Protein AF-A0A6A6FQI9-F1 (afdb_monomer_lite)

pLDDT: mean 74.47, std 18.09, range [32.97, 94.38]

Foldseek 3Di:
DQDAPVVLLVLLQVLQVLLLVQLEDELVSLLVSLVSLLVSLVVLLPRPNSLQPVSNLLSNLSRLLSSLQSLVLLLCQQVVDPDPPPPSVCVVVVPDPDPDDPDDDDDPPPPPPVHRRHHDHDFDDDPNHTDDSVRSSVVSLVSSLVSLVSLLVSLVVVLVSCVPRPPPPCPPPVPSSVSSNVSSVVSNVSSVVSNCSSVVD

Structure (mmCIF, N/CA/C/O backbone):
data_AF-A0A6A6FQI9-F1
#
_entry.id   AF-A0A6A6FQI9-F1
#
loop_
_atom_site.group_PDB
_atom_site.id
_atom_site.type_symbol
_atom_site.label_atom_id
_atom_site.label_alt_id
_atom_site.label_comp_id
_atom_site.label_asym_id
_atom_site.label_entity_id
_atom_site.label_seq_id
_atom_site.pdbx_PDB_ins_code
_atom_site.Cartn_x
_atom_site.Cartn_y
_atom_site.Cartn_z
_atom_site.occupancy
_atom_site.B_iso_or_equiv
_ato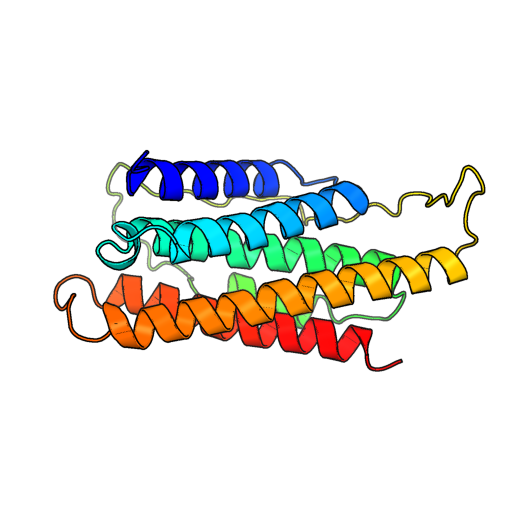m_site.auth_seq_id
_atom_site.auth_comp_id
_atom_site.auth_asym_id
_atom_site.auth_atom_id
_atom_site.pdbx_PDB_model_num
ATOM 1 N N . MET A 1 1 ? -18.257 -20.008 7.961 1.00 38.19 1 MET A N 1
ATOM 2 C CA . MET A 1 1 ? -17.087 -20.176 8.849 1.00 38.19 1 MET A CA 1
ATOM 3 C C . MET A 1 1 ? -16.749 -18.808 9.414 1.00 38.19 1 MET A C 1
ATOM 5 O O . MET A 1 1 ? -16.498 -17.905 8.630 1.00 38.19 1 MET A O 1
ATOM 9 N N . TYR A 1 2 ? -16.870 -18.622 10.729 1.00 40.62 2 TYR A N 1
ATOM 10 C CA . TYR A 1 2 ? -16.623 -17.337 11.389 1.00 40.62 2 TYR A CA 1
ATOM 11 C C . TYR A 1 2 ? -15.198 -17.325 11.942 1.00 40.62 2 TYR A C 1
ATOM 13 O O . TYR A 1 2 ? -14.966 -17.820 13.042 1.00 40.62 2 TYR A O 1
ATOM 21 N N . SER A 1 3 ? -14.259 -16.789 11.168 1.00 43.28 3 SER A N 1
ATOM 22 C CA . SER A 1 3 ? -12.885 -16.553 11.612 1.00 43.28 3 SER A CA 1
ATOM 23 C C . SER A 1 3 ? -12.848 -15.506 12.730 1.00 43.28 3 SER A C 1
ATOM 25 O O . SER A 1 3 ? -13.538 -14.485 12.688 1.00 43.28 3 SER A O 1
ATOM 27 N N . CYS A 1 4 ? -12.095 -15.819 13.783 1.00 52.56 4 CYS A N 1
ATOM 28 C CA . CYS A 1 4 ? -12.003 -15.083 15.047 1.00 52.56 4 CYS A CA 1
ATOM 29 C C . CYS A 1 4 ? -11.121 -13.814 14.903 1.00 52.56 4 CYS A C 1
ATOM 31 O O . CYS A 1 4 ? -10.284 -13.783 14.000 1.00 52.56 4 CYS A O 1
ATOM 33 N N . PRO A 1 5 ? -11.202 -12.797 15.796 1.00 60.50 5 PRO A N 1
ATOM 34 C CA . PRO A 1 5 ? -10.270 -11.659 15.793 1.00 60.50 5 PRO A CA 1
ATOM 35 C C . PRO A 1 5 ? -8.799 -12.095 15.816 1.00 60.50 5 PRO A C 1
ATOM 37 O O . PRO A 1 5 ? -7.969 -11.468 15.167 1.00 60.50 5 PRO A O 1
ATOM 40 N N . PHE A 1 6 ? -8.515 -13.218 16.488 1.00 65.12 6 PHE A N 1
ATOM 41 C CA . PHE A 1 6 ? -7.193 -13.839 16.579 1.00 65.12 6 PHE A CA 1
ATOM 42 C C . PHE A 1 6 ? -6.633 -14.326 15.237 1.00 65.12 6 PHE A C 1
ATOM 44 O O . PHE A 1 6 ? -5.427 -14.290 15.038 1.00 65.12 6 PHE A O 1
ATOM 51 N N . GLU A 1 7 ? -7.477 -14.757 14.296 1.00 79.12 7 GLU A N 1
ATOM 52 C CA . GLU A 1 7 ? -7.000 -15.176 12.970 1.00 79.12 7 GLU A CA 1
ATOM 53 C C . GLU A 1 7 ? -6.627 -13.964 12.116 1.00 79.12 7 GLU A C 1
ATOM 55 O O . GLU A 1 7 ? -5.635 -13.993 11.395 1.00 79.12 7 GLU A O 1
ATOM 60 N N . CYS A 1 8 ? -7.395 -12.875 12.219 1.00 81.19 8 CYS A N 1
ATOM 61 C CA . CYS A 1 8 ? -7.106 -11.652 11.476 1.00 81.19 8 CYS A CA 1
ATOM 62 C C . CYS A 1 8 ? -5.865 -10.931 12.026 1.00 81.19 8 CYS A C 1
ATOM 64 O O . CYS A 1 8 ? -5.088 -10.391 11.242 1.00 81.19 8 CYS A O 1
ATOM 66 N N . SER A 1 9 ? -5.652 -10.932 13.346 1.00 80.50 9 SER A N 1
ATOM 67 C CA . SER A 1 9 ? -4.412 -10.410 13.930 1.00 80.50 9 SER A CA 1
ATOM 68 C C . SER A 1 9 ? -3.220 -11.303 13.586 1.00 80.50 9 SER A C 1
ATOM 70 O O . SER A 1 9 ? -2.230 -10.796 13.077 1.00 80.50 9 SER A O 1
ATOM 72 N N . SER A 1 10 ? -3.347 -12.627 13.730 1.00 84.38 10 SER A N 1
ATOM 73 C CA . SER A 1 10 ? -2.269 -13.576 13.417 1.00 84.38 10 SER A CA 1
ATOM 74 C C . SER A 1 10 ? -1.839 -13.521 11.947 1.00 84.38 10 SER A C 1
ATOM 76 O O . SER A 1 10 ? -0.649 -13.540 11.655 1.00 84.38 10 SER A O 1
ATOM 78 N N . GLN A 1 11 ? -2.778 -13.387 11.004 1.00 86.00 11 GLN A N 1
ATOM 79 C CA . GLN A 1 11 ? -2.436 -13.227 9.585 1.00 86.00 11 GLN A CA 1
ATOM 80 C C . GLN A 1 11 ? -1.702 -11.909 9.299 1.00 86.00 11 GLN A C 1
ATOM 82 O O . GLN A 1 11 ? -0.814 -11.877 8.447 1.00 86.00 11 GLN A O 1
ATOM 87 N N . ALA A 1 12 ? -2.061 -10.828 9.997 1.00 85.12 12 ALA A N 1
ATOM 88 C CA . ALA A 1 12 ? -1.373 -9.546 9.876 1.00 85.12 12 ALA A CA 1
ATOM 89 C C . ALA A 1 12 ? 0.026 -9.586 10.515 1.00 85.12 12 ALA A C 1
ATOM 91 O O . ALA A 1 12 ? 0.969 -9.067 9.927 1.00 85.12 12 ALA A O 1
ATOM 92 N N . GLU A 1 13 ? 0.176 -10.253 11.661 1.00 85.19 13 GLU A N 1
ATOM 93 C CA . GLU A 1 13 ? 1.464 -10.492 12.324 1.00 85.19 13 GLU A CA 1
ATOM 94 C C . GLU A 1 13 ? 2.390 -11.363 11.470 1.00 85.19 13 GLU A C 1
ATOM 96 O O . GLU A 1 13 ? 3.554 -11.019 11.292 1.00 85.19 13 GLU A O 1
ATOM 101 N N . GLN A 1 14 ? 1.871 -12.437 10.868 1.00 88.50 14 GLN A N 1
ATOM 102 C CA . GLN A 1 14 ? 2.644 -13.259 9.935 1.00 88.50 14 GLN A CA 1
ATOM 103 C C . GLN A 1 14 ? 3.100 -12.436 8.729 1.00 88.50 14 GLN A C 1
ATOM 105 O O . GLN A 1 14 ? 4.245 -12.528 8.307 1.00 88.50 14 GLN A O 1
ATOM 110 N N . LEU A 1 15 ? 2.220 -11.601 8.171 1.00 88.31 15 LEU A N 1
ATOM 111 C CA . LEU A 1 15 ? 2.599 -10.732 7.061 1.00 88.31 15 LEU A CA 1
ATOM 112 C C . LEU A 1 15 ? 3.648 -9.687 7.477 1.00 88.31 15 LEU A C 1
ATOM 114 O O . LEU A 1 15 ? 4.511 -9.358 6.671 1.00 88.31 15 LEU A O 1
ATOM 118 N N . LEU A 1 16 ? 3.598 -9.187 8.714 1.00 85.19 16 LEU A N 1
ATOM 119 C CA . LEU A 1 16 ? 4.630 -8.310 9.269 1.00 85.19 16 LEU A CA 1
ATOM 120 C C . LEU A 1 16 ? 5.973 -9.032 9.381 1.00 85.19 16 LEU A C 1
ATOM 122 O O . LEU A 1 16 ? 6.978 -8.469 8.959 1.00 85.19 16 LEU A O 1
ATOM 126 N N . GLN A 1 17 ? 5.987 -10.272 9.874 1.00 85.56 17 GLN A N 1
ATOM 127 C CA . GLN A 1 17 ? 7.198 -11.095 9.901 1.00 85.56 17 GLN A CA 1
ATOM 128 C C . GLN A 1 17 ? 7.755 -11.294 8.496 1.00 85.56 17 GLN A C 1
ATOM 130 O O . GLN A 1 17 ? 8.921 -10.998 8.263 1.00 85.56 17 GLN A O 1
ATOM 135 N N . ASP A 1 18 ? 6.910 -11.676 7.538 1.00 86.94 18 ASP A N 1
ATOM 136 C CA . ASP A 1 18 ? 7.346 -11.875 6.160 1.00 86.94 18 ASP A CA 1
ATOM 137 C C . ASP A 1 18 ? 7.980 -10.589 5.606 1.00 86.94 18 ASP A C 1
ATOM 139 O O . ASP A 1 18 ? 9.075 -10.621 5.059 1.00 86.94 18 ASP A O 1
ATOM 143 N N . VAL A 1 19 ? 7.353 -9.431 5.820 1.00 82.81 19 VAL A N 1
ATOM 144 C CA . VAL A 1 19 ? 7.880 -8.112 5.428 1.00 82.81 19 VAL A CA 1
ATOM 145 C C . VAL A 1 19 ? 9.215 -7.777 6.103 1.00 82.81 19 VAL A C 1
ATOM 147 O O . VAL A 1 19 ? 10.099 -7.193 5.468 1.00 82.81 19 VAL A O 1
ATOM 150 N N . GLN A 1 20 ? 9.373 -8.145 7.374 1.00 79.50 20 GLN A N 1
ATOM 151 C CA . GLN A 1 20 ? 10.582 -7.915 8.169 1.00 79.50 20 GLN A CA 1
ATOM 152 C C . GLN A 1 20 ? 11.735 -8.861 7.800 1.00 79.50 20 GLN A C 1
ATOM 154 O O . GLN A 1 20 ? 12.899 -8.456 7.845 1.00 79.50 20 GLN A O 1
ATOM 159 N N . GLU A 1 21 ? 11.433 -10.079 7.367 1.00 79.38 21 GLU A N 1
ATOM 160 C CA . GLU A 1 21 ? 12.413 -11.056 6.877 1.00 79.38 21 GLU A CA 1
ATOM 161 C C . GLU A 1 21 ? 12.859 -10.760 5.437 1.00 79.38 21 GLU A C 1
ATOM 163 O O . GLU A 1 21 ? 13.952 -11.131 5.020 1.00 79.38 21 GLU A O 1
ATOM 168 N N . HIS A 1 22 ? 12.047 -10.022 4.685 1.00 69.81 22 HIS A N 1
ATOM 169 C CA . HIS A 1 22 ? 12.263 -9.693 3.277 1.00 69.81 22 HIS A CA 1
ATOM 170 C C . HIS A 1 22 ? 13.207 -8.486 3.074 1.00 69.81 22 HIS A C 1
ATOM 172 O O . HIS A 1 22 ? 12.859 -7.520 2.393 1.00 69.81 22 HIS A O 1
ATOM 178 N N . SER A 1 23 ? 14.409 -8.518 3.670 1.00 56.47 23 SER A N 1
ATOM 179 C CA . SER A 1 23 ? 15.419 -7.444 3.554 1.00 56.47 23 SER A CA 1
ATOM 180 C C . SER A 1 23 ? 16.062 -7.322 2.164 1.00 56.47 23 SER A C 1
ATOM 182 O O . SER A 1 23 ? 16.443 -6.218 1.788 1.00 56.47 23 SER A O 1
ATOM 184 N N . ASP A 1 24 ? 16.115 -8.423 1.402 1.00 61.97 24 ASP A N 1
ATOM 185 C CA . ASP A 1 24 ? 16.701 -8.527 0.054 1.00 61.97 24 ASP A CA 1
ATOM 186 C C . ASP A 1 24 ? 15.666 -9.053 -0.954 1.00 61.97 24 ASP A C 1
ATOM 188 O O . ASP A 1 24 ? 15.801 -10.138 -1.522 1.00 61.97 24 ASP A O 1
ATOM 192 N N . SER A 1 25 ? 14.569 -8.318 -1.130 1.00 67.50 25 SER A N 1
ATOM 193 C CA . SER A 1 25 ? 13.467 -8.775 -1.984 1.00 67.50 25 SER A CA 1
ATOM 194 C C . SER A 1 25 ? 13.616 -8.324 -3.426 1.00 67.50 25 SER A C 1
ATOM 196 O O . SER A 1 25 ? 13.956 -7.170 -3.708 1.00 67.50 25 SER A O 1
ATOM 198 N N . ASP A 1 26 ? 13.274 -9.226 -4.341 1.00 82.12 26 ASP A N 1
ATOM 199 C CA . ASP A 1 26 ? 13.038 -8.877 -5.731 1.00 82.12 26 ASP A CA 1
ATOM 200 C C . ASP A 1 26 ? 11.719 -8.092 -5.882 1.00 82.12 26 ASP A C 1
ATOM 202 O O . ASP A 1 26 ? 10.855 -8.040 -4.994 1.00 82.12 26 ASP A O 1
ATOM 206 N N . PHE A 1 27 ? 11.558 -7.435 -7.027 1.00 86.06 27 PHE A N 1
ATOM 207 C CA . PHE A 1 27 ? 10.407 -6.577 -7.285 1.00 86.06 27 PHE A CA 1
ATOM 208 C C . PHE A 1 27 ? 9.074 -7.341 -7.215 1.00 86.06 27 PHE A C 1
ATOM 210 O O . PHE A 1 27 ? 8.062 -6.822 -6.734 1.00 86.06 27 PHE A O 1
ATOM 217 N N . ALA A 1 28 ? 9.072 -8.595 -7.672 1.00 87.31 28 ALA A N 1
ATOM 218 C CA . ALA A 1 28 ? 7.896 -9.455 -7.658 1.00 87.31 28 ALA A CA 1
ATOM 219 C C . ALA A 1 28 ? 7.452 -9.790 -6.225 1.00 87.31 28 ALA A C 1
ATOM 221 O O . ALA A 1 28 ? 6.257 -9.705 -5.919 1.00 87.31 28 ALA A O 1
ATOM 222 N N . GLY A 1 29 ? 8.399 -10.101 -5.338 1.00 88.31 29 GLY A N 1
ATOM 223 C CA . GLY A 1 29 ? 8.166 -10.345 -3.918 1.00 88.31 29 GLY A CA 1
ATOM 224 C C . GLY A 1 29 ? 7.550 -9.134 -3.224 1.00 88.31 29 GLY A C 1
ATOM 225 O O . GLY A 1 29 ? 6.530 -9.267 -2.543 1.00 88.31 29 GLY A O 1
ATOM 226 N N . ILE A 1 30 ? 8.072 -7.931 -3.481 1.00 89.50 30 ILE A N 1
ATOM 227 C CA . ILE A 1 30 ? 7.515 -6.685 -2.925 1.00 89.50 30 ILE A CA 1
ATOM 228 C C . ILE A 1 30 ? 6.065 -6.471 -3.390 1.00 89.50 30 ILE A C 1
ATOM 230 O O . ILE A 1 30 ? 5.176 -6.179 -2.582 1.00 89.50 30 ILE A O 1
ATOM 234 N N . LEU A 1 31 ? 5.779 -6.670 -4.681 1.00 90.75 31 LEU A N 1
ATOM 235 C CA . LEU A 1 31 ? 4.413 -6.550 -5.202 1.00 90.75 31 LEU A CA 1
ATOM 236 C C . LEU A 1 31 ? 3.456 -7.595 -4.619 1.00 90.75 31 LEU A C 1
ATOM 238 O O . LEU A 1 31 ? 2.271 -7.287 -4.421 1.00 90.75 31 LEU A O 1
ATOM 242 N N . LEU A 1 32 ? 3.947 -8.809 -4.354 1.00 91.94 32 LEU A N 1
ATOM 243 C CA . LEU A 1 32 ? 3.187 -9.887 -3.727 1.00 91.94 32 LEU A CA 1
ATOM 244 C C . LEU A 1 32 ? 2.861 -9.561 -2.266 1.00 91.94 32 LEU A C 1
ATOM 246 O O . LEU A 1 32 ? 1.706 -9.703 -1.860 1.00 91.94 32 LEU A O 1
ATOM 250 N N . LEU A 1 33 ? 3.834 -9.074 -1.494 1.00 91.81 33 LEU A N 1
ATOM 251 C CA . LEU A 1 33 ? 3.622 -8.617 -0.118 1.00 91.81 33 LEU A CA 1
ATOM 252 C C . LEU A 1 33 ? 2.594 -7.480 -0.069 1.00 91.81 33 LEU A C 1
ATOM 254 O O . LEU A 1 33 ? 1.640 -7.543 0.710 1.00 91.81 33 LEU A O 1
ATOM 258 N N . GLY A 1 34 ? 2.680 -6.522 -0.996 1.00 92.62 34 GLY A N 1
ATOM 259 C CA . GLY A 1 34 ? 1.660 -5.486 -1.156 1.00 92.62 34 GLY A CA 1
ATOM 260 C C . GLY A 1 34 ? 0.273 -6.049 -1.501 1.00 92.62 34 GLY A C 1
ATOM 261 O O . GLY A 1 34 ? -0.746 -5.539 -1.032 1.00 92.62 34 GLY A O 1
ATOM 262 N N . ALA A 1 35 ? 0.192 -7.115 -2.303 1.00 93.06 35 ALA A N 1
ATOM 263 C CA . ALA A 1 35 ? -1.076 -7.785 -2.603 1.00 93.06 35 ALA A CA 1
ATOM 264 C C . ALA A 1 35 ? -1.687 -8.444 -1.367 1.00 93.06 35 ALA A C 1
ATOM 266 O O . ALA A 1 35 ? -2.894 -8.340 -1.131 1.00 93.06 35 ALA A O 1
ATOM 267 N N . ARG A 1 36 ? -0.844 -9.101 -0.569 1.00 93.88 36 ARG A N 1
ATOM 268 C CA . ARG A 1 36 ? -1.241 -9.730 0.689 1.00 93.88 36 ARG A CA 1
ATOM 269 C C . ARG A 1 36 ? -1.709 -8.691 1.701 1.00 93.88 36 ARG A C 1
ATOM 271 O O . ARG A 1 36 ? -2.723 -8.932 2.345 1.00 93.88 36 ARG A O 1
ATOM 278 N N . PHE A 1 37 ? -1.064 -7.526 1.759 1.00 93.81 37 PHE A N 1
ATOM 279 C CA . PHE A 1 37 ? -1.513 -6.403 2.585 1.00 93.81 37 PHE A CA 1
ATOM 280 C C . PHE A 1 37 ? -2.928 -5.952 2.214 1.00 93.81 37 PHE A C 1
ATOM 282 O O . PHE A 1 37 ? -3.812 -5.918 3.067 1.00 93.81 37 PHE A O 1
ATOM 289 N N . VAL A 1 38 ? -3.180 -5.687 0.926 1.00 93.94 38 VAL A N 1
ATOM 290 C CA . VAL A 1 38 ? -4.516 -5.290 0.442 1.00 93.94 38 VAL A CA 1
ATOM 291 C C . VAL A 1 38 ? -5.566 -6.348 0.796 1.00 93.94 38 VAL A C 1
ATOM 293 O O . VAL A 1 38 ? -6.642 -6.014 1.295 1.00 93.94 38 VAL A O 1
ATOM 296 N N . LYS A 1 39 ? -5.238 -7.632 0.605 1.00 92.75 39 LYS A N 1
ATOM 297 C CA . LYS A 1 39 ? -6.115 -8.746 0.988 1.00 92.75 39 LYS A CA 1
ATOM 298 C C . LYS A 1 39 ? -6.367 -8.786 2.498 1.00 92.75 39 LYS A C 1
ATOM 300 O O . LYS A 1 39 ? -7.487 -9.079 2.906 1.00 92.75 39 LYS A O 1
ATOM 305 N N . GLN A 1 40 ? -5.367 -8.478 3.321 1.00 90.69 40 GLN A N 1
ATOM 306 C CA . GLN A 1 40 ? -5.519 -8.442 4.772 1.00 90.69 40 GLN A CA 1
ATOM 307 C C . GLN A 1 40 ? -6.482 -7.336 5.212 1.00 90.69 40 GLN A C 1
ATOM 309 O O . GLN A 1 40 ? -7.353 -7.580 6.048 1.00 90.69 40 GLN A O 1
ATOM 314 N N . CYS A 1 41 ? -6.407 -6.157 4.589 1.00 90.31 41 CYS A N 1
ATOM 315 C CA . CYS A 1 41 ? -7.385 -5.089 4.802 1.00 90.31 41 CYS A CA 1
ATOM 316 C C . CYS A 1 41 ? -8.810 -5.537 4.426 1.00 90.31 41 CYS A C 1
ATOM 318 O O . CYS A 1 41 ? -9.753 -5.291 5.179 1.00 90.31 41 CYS A O 1
ATOM 320 N N . ASP A 1 42 ? -8.967 -6.250 3.303 1.00 90.06 42 ASP A N 1
ATOM 321 C CA . ASP A 1 42 ? -10.258 -6.807 2.873 1.00 90.06 42 ASP A CA 1
ATOM 322 C C . ASP A 1 42 ? -10.828 -7.828 3.867 1.00 90.06 42 ASP A C 1
ATOM 324 O O . ASP A 1 42 ? -12.032 -7.826 4.142 1.00 90.06 42 ASP A O 1
ATOM 328 N N . VAL A 1 43 ? -9.979 -8.710 4.400 1.00 88.50 43 VAL A N 1
ATOM 329 C CA . VAL A 1 43 ? -10.366 -9.705 5.412 1.00 88.50 43 VAL A CA 1
ATOM 330 C C . VAL A 1 43 ? -10.823 -9.009 6.691 1.00 88.50 43 VAL A C 1
ATOM 332 O O . VAL A 1 43 ? -11.890 -9.334 7.212 1.00 88.50 43 VAL A O 1
ATOM 335 N N . LEU A 1 44 ? -10.066 -8.013 7.154 1.00 85.94 44 LEU A N 1
ATOM 336 C CA . LEU A 1 44 ? -10.382 -7.249 8.359 1.00 85.94 44 LEU A CA 1
ATOM 337 C C . LEU A 1 44 ? -11.714 -6.516 8.246 1.00 85.94 44 LEU A C 1
ATOM 339 O O . LEU A 1 44 ? -12.553 -6.643 9.135 1.00 85.94 44 LEU A O 1
ATOM 343 N N . LYS A 1 45 ? -11.947 -5.830 7.124 1.00 84.50 45 LYS A N 1
ATOM 344 C CA . LYS A 1 45 ? -13.210 -5.132 6.853 1.00 84.50 45 LYS A CA 1
ATOM 345 C C . LYS A 1 45 ? -14.412 -6.080 6.815 1.00 84.50 45 LYS A C 1
ATOM 347 O O . LYS A 1 45 ? -15.493 -5.726 7.272 1.00 84.50 45 LYS A O 1
ATOM 352 N N . LYS A 1 46 ? -14.252 -7.280 6.250 1.00 85.06 46 LYS A N 1
ATOM 353 C CA . LYS A 1 46 ? -15.336 -8.277 6.153 1.00 85.06 46 LYS A CA 1
ATOM 354 C C . LYS A 1 46 ? -15.548 -9.057 7.452 1.00 85.06 46 LYS A C 1
ATOM 356 O O . LYS A 1 46 ? -16.550 -9.761 7.589 1.00 85.06 46 LYS A O 1
ATOM 361 N N . CYS A 1 47 ? -14.623 -8.958 8.403 1.00 83.56 47 CYS A N 1
ATOM 362 C CA . CYS A 1 47 ? -14.728 -9.634 9.681 1.00 83.56 47 CYS A CA 1
ATOM 363 C C . CYS A 1 47 ? -15.610 -8.825 10.641 1.00 83.56 47 CYS A C 1
ATOM 365 O O . CYS A 1 47 ? -15.148 -7.905 11.314 1.00 83.56 47 CYS A O 1
ATOM 367 N N . GLY A 1 48 ? -16.874 -9.234 10.786 1.00 75.44 48 GLY A N 1
ATOM 368 C CA . GLY A 1 48 ? -17.821 -8.591 11.711 1.00 75.44 48 GLY A CA 1
ATOM 369 C C . GLY A 1 48 ? -17.402 -8.622 13.191 1.00 75.44 48 GLY A C 1
ATOM 370 O O . GLY A 1 48 ? -17.991 -7.921 14.009 1.00 75.44 48 GLY A O 1
ATOM 371 N N . ARG A 1 49 ? -16.380 -9.416 13.554 1.00 78.19 49 ARG A N 1
ATOM 372 C CA . ARG A 1 49 ? -15.758 -9.378 14.887 1.00 78.19 49 ARG A CA 1
ATOM 373 C C . ARG A 1 49 ? -14.623 -8.359 14.982 1.00 78.19 49 ARG A C 1
ATOM 375 O O . ARG A 1 49 ? -14.477 -7.754 16.035 1.00 78.19 49 ARG A O 1
ATOM 382 N N . CYS A 1 50 ? -13.850 -8.147 13.915 1.00 78.06 50 CYS A N 1
ATOM 383 C CA . CYS A 1 50 ? -12.830 -7.096 13.882 1.00 78.06 50 CYS A CA 1
ATOM 384 C C . CYS A 1 50 ? -13.471 -5.713 13.893 1.00 78.06 50 CYS A C 1
ATOM 386 O O . CYS A 1 50 ? -12.968 -4.837 14.575 1.00 78.06 50 CYS A O 1
ATOM 388 N N . GLU A 1 51 ? -14.644 -5.538 13.282 1.00 73.38 51 GLU A N 1
ATOM 389 C CA . GLU A 1 51 ? -15.437 -4.308 13.432 1.00 73.38 51 GLU A CA 1
ATOM 390 C C . GLU A 1 51 ? -15.777 -3.991 14.904 1.00 73.38 51 GLU A C 1
ATOM 392 O O . GLU A 1 51 ? -15.948 -2.837 15.295 1.00 73.38 51 GLU A O 1
ATOM 397 N N . GLN A 1 52 ? -15.832 -5.019 15.751 1.00 73.44 52 GLN A N 1
ATOM 398 C CA . GLN A 1 52 ? -16.104 -4.897 17.178 1.00 73.44 52 GLN A CA 1
ATOM 399 C C . GLN A 1 52 ? -14.840 -4.948 18.039 1.00 73.44 52 GLN A C 1
ATOM 401 O O . GLN A 1 52 ? -14.966 -4.805 19.246 1.00 73.44 52 GLN A O 1
ATOM 406 N N . ALA A 1 53 ? -13.648 -5.173 17.480 1.00 75.12 53 ALA A N 1
ATOM 407 C CA . ALA A 1 53 ? -12.445 -5.419 18.268 1.00 75.12 53 ALA A CA 1
ATOM 408 C C . ALA A 1 53 ? -11.175 -4.935 17.526 1.00 75.12 53 ALA A C 1
ATOM 410 O O . ALA A 1 53 ? -10.892 -5.403 16.420 1.00 75.12 53 ALA A O 1
ATOM 411 N N . PRO A 1 54 ? -10.376 -4.019 18.110 1.00 74.69 54 PRO A N 1
ATOM 412 C CA . PRO A 1 54 ? -9.351 -3.280 17.369 1.00 74.69 54 PRO A CA 1
ATOM 413 C C . PRO A 1 54 ? -8.052 -4.060 17.110 1.00 74.69 54 PRO A C 1
ATOM 415 O O . PRO A 1 54 ? -7.150 -3.519 16.479 1.00 74.69 54 PRO A O 1
ATOM 418 N N . GLN A 1 55 ? -7.917 -5.314 17.562 1.00 78.00 55 GLN A N 1
ATOM 419 C CA . GLN A 1 55 ? -6.648 -6.063 17.490 1.00 78.00 55 GLN A CA 1
ATOM 420 C C . GLN A 1 55 ? -6.130 -6.194 16.056 1.00 78.00 55 GLN A C 1
ATOM 422 O O . GLN A 1 55 ? -4.941 -6.038 15.800 1.00 78.00 55 GLN A O 1
ATOM 427 N N . GLY A 1 56 ? -7.034 -6.422 15.105 1.00 77.50 56 GLY A N 1
ATOM 428 C CA . GLY A 1 56 ? -6.673 -6.488 13.694 1.00 77.50 56 GLY A CA 1
ATOM 429 C C . GLY A 1 56 ? -6.174 -5.153 13.127 1.00 77.50 56 GLY A C 1
ATOM 430 O O . GLY A 1 56 ? -5.276 -5.135 12.290 1.00 77.50 56 GLY A O 1
ATOM 431 N N . LEU A 1 57 ? -6.712 -4.032 13.617 1.00 78.62 57 LEU A N 1
ATOM 432 C CA . LEU A 1 57 ? -6.264 -2.692 13.238 1.00 78.62 57 LEU A CA 1
ATOM 433 C C . LEU A 1 57 ? -4.893 -2.367 13.838 1.00 78.62 57 LEU A C 1
ATOM 435 O O . LEU A 1 57 ? -4.053 -1.781 13.166 1.00 78.62 57 LEU A O 1
ATOM 439 N N . ILE A 1 58 ? -4.661 -2.779 15.085 1.00 81.06 58 ILE A N 1
ATOM 440 C CA . ILE A 1 58 ? -3.376 -2.609 15.769 1.00 81.06 58 ILE A CA 1
ATOM 441 C C . ILE A 1 58 ? -2.274 -3.371 15.022 1.00 81.06 58 ILE A C 1
ATOM 443 O O . ILE A 1 58 ? -1.203 -2.824 14.781 1.00 81.06 58 ILE A O 1
ATOM 447 N N . ALA A 1 59 ? -2.548 -4.599 14.575 1.00 81.00 59 ALA A N 1
ATOM 448 C CA . ALA A 1 59 ? -1.597 -5.350 13.759 1.00 81.00 59 ALA A CA 1
ATOM 449 C C . ALA A 1 59 ? -1.329 -4.665 12.401 1.00 81.00 59 ALA A C 1
ATOM 451 O O . ALA A 1 59 ? -0.183 -4.579 11.964 1.00 81.00 59 ALA A O 1
ATOM 452 N N . LEU A 1 60 ? -2.362 -4.103 11.756 1.00 83.19 60 LEU A N 1
ATOM 453 C CA . LEU A 1 60 ? -2.184 -3.302 10.538 1.00 83.19 60 LEU A CA 1
ATOM 454 C C . LEU A 1 60 ? -1.363 -2.031 10.766 1.00 83.19 60 LEU A C 1
ATOM 456 O O . LEU A 1 60 ? -0.582 -1.663 9.893 1.00 83.19 60 LEU A O 1
ATOM 460 N N . HIS A 1 61 ? -1.537 -1.364 11.908 1.00 83.38 61 HIS A N 1
ATOM 461 C CA . HIS A 1 61 ? -0.777 -0.171 12.273 1.00 83.38 61 HIS A CA 1
ATOM 462 C C . HIS A 1 61 ? 0.732 -0.450 12.286 1.00 83.38 61 HIS A C 1
ATOM 464 O O . HIS A 1 61 ? 1.498 0.369 11.787 1.00 83.38 61 HIS A O 1
ATOM 470 N N . LEU A 1 62 ? 1.149 -1.616 12.784 1.00 81.62 62 LEU A N 1
ATOM 471 C CA . LEU A 1 62 ? 2.556 -2.029 12.781 1.00 81.62 62 LEU A CA 1
ATOM 472 C C . LEU A 1 62 ? 3.051 -2.426 11.382 1.00 81.62 62 LEU A C 1
ATOM 474 O O . LEU A 1 62 ? 4.202 -2.184 11.034 1.00 81.62 62 LEU A O 1
ATOM 478 N N . LEU A 1 63 ? 2.177 -3.014 10.565 1.00 86.69 63 LEU A N 1
ATOM 479 C CA . LEU A 1 63 ? 2.507 -3.506 9.227 1.00 86.69 63 LEU A CA 1
ATOM 480 C C . LEU A 1 63 ? 2.600 -2.406 8.161 1.00 86.69 63 LEU A C 1
ATOM 482 O O . LEU A 1 63 ? 3.432 -2.481 7.256 1.00 86.69 63 LEU A O 1
ATOM 486 N N . LEU A 1 64 ? 1.729 -1.402 8.229 1.00 88.44 64 LEU A N 1
ATOM 487 C CA . LEU A 1 64 ? 1.598 -0.374 7.198 1.00 88.44 64 LEU A CA 1
ATOM 488 C C . LEU A 1 64 ? 2.899 0.420 6.945 1.00 88.44 64 LEU A C 1
ATOM 490 O O . LEU A 1 64 ? 3.254 0.579 5.774 1.00 88.44 64 LEU A O 1
ATOM 494 N N . PRO A 1 65 ? 3.635 0.894 7.970 1.00 84.62 65 PRO A N 1
ATOM 495 C CA . PRO A 1 65 ? 4.895 1.607 7.769 1.00 84.62 65 PRO A CA 1
ATOM 496 C C . PRO A 1 65 ? 5.938 0.769 7.021 1.00 84.62 65 PRO A C 1
ATOM 498 O O . PRO A 1 65 ? 6.531 1.251 6.057 1.00 84.62 65 PRO A O 1
ATOM 501 N N . GLU A 1 66 ? 6.104 -0.496 7.411 1.00 84.94 66 GLU A N 1
ATOM 502 C CA . GLU A 1 66 ? 7.063 -1.415 6.791 1.00 84.94 66 GLU A CA 1
ATOM 503 C C . GLU A 1 66 ? 6.677 -1.750 5.340 1.00 84.94 66 GLU A C 1
ATOM 505 O O . GLU A 1 66 ? 7.525 -1.783 4.447 1.00 84.94 66 GLU A O 1
ATOM 510 N N . MET A 1 67 ? 5.378 -1.931 5.072 1.00 89.38 67 MET A N 1
ATOM 511 C CA . MET A 1 67 ? 4.867 -2.167 3.719 1.00 89.38 67 MET A CA 1
ATOM 512 C C . MET A 1 67 ? 5.128 -0.979 2.787 1.00 89.38 67 MET A C 1
ATOM 514 O O . MET A 1 67 ? 5.522 -1.155 1.633 1.00 89.38 67 MET A O 1
ATOM 518 N N . LEU A 1 68 ? 4.904 0.243 3.278 1.00 87.94 68 LEU A N 1
ATOM 519 C CA . LEU A 1 68 ? 5.158 1.457 2.506 1.00 87.94 68 LEU A CA 1
ATOM 520 C C . LEU A 1 68 ? 6.654 1.675 2.271 1.00 87.94 68 LEU A C 1
ATOM 522 O O . LEU A 1 68 ? 7.020 2.100 1.178 1.00 87.94 68 LEU A O 1
ATOM 526 N N . ALA A 1 69 ? 7.505 1.334 3.242 1.00 84.31 69 ALA A N 1
ATOM 527 C CA . ALA A 1 69 ? 8.954 1.378 3.077 1.00 84.31 69 ALA A CA 1
ATOM 528 C C . ALA A 1 69 ? 9.428 0.416 1.971 1.00 84.31 69 ALA A C 1
ATOM 530 O O . ALA A 1 69 ? 10.166 0.831 1.080 1.00 84.31 69 ALA A O 1
ATOM 531 N N . LEU A 1 70 ? 8.934 -0.830 1.941 1.00 86.56 70 LEU A N 1
ATOM 532 C CA . LEU A 1 70 ? 9.239 -1.777 0.854 1.00 86.56 70 LEU A CA 1
ATOM 533 C C . LEU A 1 70 ? 8.824 -1.242 -0.524 1.00 86.56 70 LEU A C 1
ATOM 535 O O . LEU A 1 70 ? 9.585 -1.319 -1.489 1.00 86.56 70 LEU A O 1
ATOM 539 N N . LEU A 1 71 ? 7.612 -0.692 -0.632 1.00 88.81 71 LEU A N 1
ATOM 540 C CA . LEU A 1 71 ? 7.108 -0.153 -1.899 1.00 88.81 71 LEU A CA 1
ATOM 541 C C . LEU A 1 71 ? 7.870 1.092 -2.347 1.00 88.81 71 LEU A C 1
ATOM 543 O O . LEU A 1 71 ? 8.054 1.287 -3.547 1.00 88.81 71 LEU A O 1
ATOM 547 N N . GLN A 1 72 ? 8.325 1.917 -1.408 1.00 86.69 72 GLN A N 1
ATOM 548 C CA . GLN A 1 72 ? 9.189 3.050 -1.703 1.00 86.69 72 GLN A CA 1
ATOM 549 C C . GLN A 1 72 ? 10.531 2.591 -2.276 1.00 86.69 72 GLN A C 1
ATOM 551 O O . GLN A 1 72 ? 10.964 3.142 -3.286 1.00 86.69 72 GLN A O 1
ATOM 556 N N . GLU A 1 73 ? 11.169 1.582 -1.684 1.00 84.62 73 GLU A N 1
ATOM 557 C CA . GLU A 1 73 ? 12.427 1.034 -2.207 1.00 84.62 73 GLU A CA 1
ATOM 558 C C . GLU A 1 73 ? 12.239 0.454 -3.615 1.00 84.62 73 GLU A C 1
ATOM 560 O O . GLU A 1 73 ? 13.074 0.662 -4.495 1.00 84.62 73 GLU A O 1
ATOM 565 N N . ALA A 1 74 ? 11.096 -0.183 -3.883 1.00 87.31 74 ALA A N 1
ATOM 566 C CA . ALA A 1 74 ? 10.744 -0.613 -5.234 1.00 87.31 74 ALA A CA 1
ATOM 567 C C . ALA A 1 74 ? 10.518 0.564 -6.201 1.00 87.31 74 ALA A C 1
ATOM 569 O O . ALA A 1 74 ? 10.923 0.482 -7.362 1.00 87.31 74 ALA A O 1
ATOM 570 N N . CYS A 1 75 ? 9.916 1.670 -5.747 1.00 86.19 75 CYS A N 1
ATOM 571 C CA . CYS A 1 75 ? 9.831 2.894 -6.549 1.00 86.19 75 CYS A CA 1
ATOM 572 C C . CYS A 1 75 ? 11.236 3.402 -6.884 1.00 86.19 75 CYS A C 1
ATOM 574 O O . CYS A 1 75 ? 11.552 3.560 -8.058 1.00 86.19 75 CYS A O 1
ATOM 576 N N . TYR A 1 76 ? 12.103 3.561 -5.880 1.00 82.75 76 TYR A N 1
ATOM 577 C CA . TYR A 1 76 ? 13.474 4.038 -6.063 1.00 82.75 76 TYR A CA 1
ATOM 578 C C . TYR A 1 76 ? 14.263 3.177 -7.047 1.00 82.75 76 TYR A C 1
ATOM 580 O O . TYR A 1 76 ? 14.839 3.699 -8.007 1.00 82.75 76 TYR A O 1
ATOM 588 N N . ALA A 1 77 ? 14.212 1.855 -6.865 1.00 82.31 77 ALA A N 1
ATOM 589 C CA . ALA A 1 77 ? 14.877 0.923 -7.753 1.00 82.31 77 ALA A CA 1
ATOM 590 C C . ALA A 1 77 ? 14.442 1.144 -9.206 1.00 82.31 77 ALA A C 1
ATOM 592 O O . ALA A 1 77 ? 15.296 1.161 -10.080 1.00 82.31 77 ALA A O 1
ATOM 593 N N . TYR A 1 78 ? 13.165 1.393 -9.500 1.00 78.44 78 TYR A N 1
ATOM 594 C CA . TYR A 1 78 ? 12.659 1.420 -10.878 1.00 78.44 78 TYR A CA 1
ATOM 595 C C . TYR A 1 78 ? 12.352 2.805 -11.461 1.00 78.44 78 TYR A C 1
ATOM 597 O O . TYR A 1 78 ? 11.970 2.875 -12.627 1.00 78.44 78 TYR A O 1
ATOM 605 N N . THR A 1 79 ? 12.553 3.908 -10.730 1.00 72.69 79 THR A N 1
ATOM 606 C CA . THR A 1 79 ? 12.272 5.260 -11.257 1.00 72.69 79 THR A CA 1
ATOM 607 C C . THR A 1 79 ? 13.477 6.181 -11.437 1.00 72.69 79 THR A C 1
ATOM 609 O O . THR A 1 79 ? 13.285 7.288 -11.925 1.00 72.69 79 THR A O 1
ATOM 612 N N . SER A 1 80 ? 14.709 5.737 -11.150 1.00 56.53 80 SER A N 1
ATOM 613 C CA . SER A 1 80 ? 15.983 6.399 -11.536 1.00 56.53 80 SER A CA 1
ATOM 614 C C . SER A 1 80 ? 16.152 7.891 -11.173 1.00 56.53 80 SER A C 1
ATOM 616 O O . SER A 1 80 ? 17.114 8.505 -11.624 1.00 56.53 80 SER A O 1
ATOM 618 N N . GLN A 1 81 ? 15.273 8.492 -10.372 1.00 52.25 81 GLN A N 1
ATOM 619 C CA . GLN A 1 81 ? 15.371 9.894 -9.958 1.00 52.25 81 GLN A CA 1
ATOM 620 C C . GLN A 1 81 ? 15.879 9.991 -8.523 1.00 52.25 81 GLN A C 1
ATOM 622 O O . GLN A 1 81 ? 15.567 9.124 -7.706 1.00 52.25 81 GLN A O 1
ATOM 627 N N . ASP A 1 82 ? 16.634 11.058 -8.244 1.00 48.47 82 ASP A N 1
ATOM 628 C CA . ASP A 1 82 ? 17.088 11.514 -6.926 1.00 48.47 82 ASP A CA 1
ATOM 629 C C . ASP A 1 82 ? 15.897 11.730 -5.976 1.00 48.47 82 ASP A C 1
ATOM 631 O O . ASP A 1 82 ? 15.507 12.851 -5.649 1.00 48.47 82 ASP A O 1
ATOM 635 N N . LEU A 1 83 ? 15.269 10.639 -5.541 1.00 52.69 83 LEU A N 1
ATOM 636 C CA . LEU A 1 83 ? 14.325 10.642 -4.443 1.00 52.69 83 LEU A CA 1
ATOM 637 C C . LEU A 1 83 ? 15.116 11.048 -3.200 1.00 52.69 83 LEU A C 1
ATOM 639 O O . LEU A 1 83 ? 16.077 10.359 -2.840 1.00 52.69 83 LEU A O 1
ATOM 643 N N . PRO A 1 84 ? 14.735 12.126 -2.497 1.00 50.94 84 PRO A N 1
ATOM 644 C CA . PRO A 1 84 ? 15.340 12.422 -1.217 1.00 50.94 84 PRO A CA 1
ATOM 645 C C . PRO A 1 84 ? 14.991 11.276 -0.260 1.00 50.94 84 PRO A C 1
ATOM 647 O O . PRO A 1 84 ? 13.899 11.246 0.309 1.00 50.94 84 PRO A O 1
ATOM 650 N N . HIS A 1 85 ? 15.934 10.348 -0.041 1.00 47.88 85 HIS A N 1
ATOM 651 C CA . HIS A 1 85 ? 15.863 9.296 0.990 1.00 47.88 85 HIS A CA 1
ATOM 652 C C . HIS A 1 85 ? 15.424 9.862 2.357 1.00 47.88 85 HIS A C 1
ATOM 654 O O . HIS A 1 85 ? 14.866 9.153 3.193 1.00 47.88 85 HIS A O 1
ATOM 660 N N . GLN A 1 86 ? 15.673 11.156 2.577 1.00 43.97 86 GLN A N 1
ATOM 661 C CA . GLN A 1 86 ? 15.422 11.865 3.821 1.00 43.97 86 GLN A CA 1
ATOM 662 C C . GLN A 1 86 ? 13.948 12.162 4.109 1.00 43.97 86 GLN A C 1
ATOM 664 O O . GLN A 1 86 ? 13.609 12.247 5.285 1.00 43.97 86 GLN A O 1
ATOM 669 N N . LEU A 1 87 ? 13.064 12.294 3.110 1.00 45.53 87 LEU A N 1
ATOM 670 C CA . LEU A 1 87 ? 11.678 12.721 3.370 1.00 45.53 87 LEU A CA 1
ATOM 671 C C . LEU A 1 87 ? 10.838 11.639 4.055 1.00 45.53 87 LEU A C 1
ATOM 673 O O . LEU A 1 87 ? 9.983 11.961 4.866 1.00 45.53 87 LEU A O 1
ATOM 677 N N . ILE A 1 88 ? 11.085 10.359 3.772 1.00 44.84 88 ILE A N 1
ATOM 678 C CA . ILE A 1 88 ? 10.218 9.289 4.286 1.00 44.84 88 ILE A CA 1
ATOM 679 C C . ILE A 1 88 ? 10.822 8.615 5.523 1.00 44.84 88 ILE A C 1
ATOM 681 O O . ILE A 1 88 ? 10.078 8.284 6.443 1.00 44.84 88 ILE A O 1
ATOM 685 N N . ARG A 1 89 ? 12.157 8.509 5.619 1.00 43.50 89 ARG A N 1
ATOM 686 C CA . ARG A 1 89 ? 12.831 7.945 6.803 1.00 43.50 89 ARG A CA 1
ATOM 687 C C . ARG A 1 89 ? 12.637 8.822 8.045 1.00 43.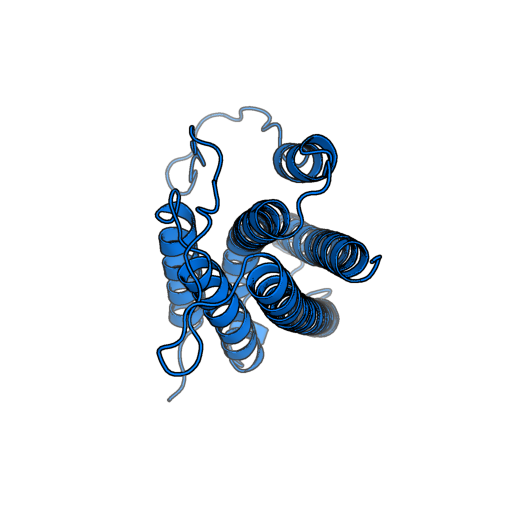50 89 ARG A C 1
ATOM 689 O O . ARG A 1 89 ? 12.284 8.313 9.098 1.00 43.50 89 ARG A O 1
ATOM 696 N N . SER A 1 90 ? 12.701 10.147 7.893 1.00 42.88 90 SER A N 1
ATOM 697 C CA . SER A 1 90 ? 12.381 11.091 8.978 1.00 42.88 90 SER A CA 1
ATOM 698 C C . SER A 1 90 ? 10.910 11.031 9.427 1.00 42.88 90 SER A C 1
ATOM 700 O O . SER A 1 90 ? 10.622 11.268 10.595 1.00 42.88 90 SER A O 1
ATOM 702 N N . HIS A 1 91 ? 9.987 10.624 8.548 1.00 40.84 91 HIS A N 1
ATOM 703 C CA . HIS A 1 91 ? 8.581 10.352 8.880 1.00 40.84 91 HIS A CA 1
ATOM 704 C C . HIS A 1 91 ? 8.306 8.913 9.360 1.00 40.84 91 HIS A C 1
ATOM 706 O O . HIS A 1 91 ? 7.157 8.587 9.663 1.00 40.84 91 HIS A O 1
ATOM 712 N N . LEU A 1 92 ? 9.303 8.026 9.367 1.00 41.44 92 LEU A N 1
ATOM 713 C CA . LEU A 1 92 ? 9.226 6.680 9.952 1.00 41.44 92 LEU A CA 1
ATOM 714 C C . LEU A 1 92 ? 9.919 6.645 11.324 1.00 41.44 92 LEU A C 1
ATOM 716 O O . LEU A 1 92 ? 9.394 6.030 12.244 1.00 41.44 92 LEU A O 1
ATOM 720 N N . ASP A 1 93 ? 11.015 7.391 11.484 1.00 44.84 93 ASP A N 1
ATOM 721 C CA . ASP A 1 93 ? 11.742 7.558 12.751 1.00 44.84 93 ASP A CA 1
ATOM 722 C C . ASP A 1 93 ? 11.136 8.659 13.653 1.00 44.84 93 ASP A C 1
ATOM 724 O O . ASP A 1 93 ? 11.427 8.741 14.846 1.00 44.84 93 ASP A O 1
ATOM 728 N N . GLY A 1 94 ? 10.290 9.530 13.091 1.00 39.00 94 GLY A N 1
ATOM 729 C CA . GLY A 1 94 ? 9.803 10.751 13.740 1.00 39.00 94 GLY A CA 1
ATOM 730 C C . GLY A 1 94 ? 8.643 10.599 14.729 1.00 39.00 94 GLY A C 1
ATOM 731 O O . GLY A 1 94 ? 8.229 11.612 15.289 1.00 39.00 94 GLY A O 1
ATOM 732 N N . GLU A 1 95 ? 8.104 9.397 14.965 1.00 42.75 95 GLU A N 1
ATOM 733 C CA . GLU A 1 95 ? 6.920 9.231 15.830 1.00 42.75 95 GLU A CA 1
ATOM 734 C C . GLU A 1 95 ? 7.092 8.396 17.104 1.00 42.75 95 GLU A C 1
ATOM 736 O O . GLU A 1 95 ? 6.098 8.228 17.800 1.00 42.75 95 GLU A O 1
ATOM 741 N N . GLU A 1 96 ? 8.302 7.984 17.509 1.00 39.47 96 GLU A N 1
ATOM 742 C CA . GLU A 1 96 ? 8.529 7.582 18.912 1.00 39.47 96 GLU A CA 1
ATOM 743 C C . GLU A 1 96 ? 10.020 7.510 19.296 1.00 39.47 96 GLU A C 1
ATOM 745 O O . GLU A 1 96 ? 10.643 6.454 19.354 1.00 39.47 96 GLU A O 1
ATOM 750 N N . SER A 1 97 ? 10.601 8.654 19.670 1.00 32.97 97 SER A N 1
ATOM 751 C CA . SER A 1 97 ? 11.648 8.624 20.696 1.00 32.97 97 SER A CA 1
ATOM 752 C C . SER A 1 97 ? 10.968 8.228 22.009 1.00 32.97 97 SER A C 1
ATOM 754 O O . SER A 1 97 ? 10.330 9.062 22.650 1.00 32.97 97 SER A O 1
ATOM 756 N N . MET A 1 98 ? 11.035 6.946 22.374 1.00 42.00 98 MET A N 1
ATOM 757 C CA . MET A 1 98 ? 10.567 6.453 23.672 1.00 42.00 98 MET A CA 1
ATOM 758 C C . MET A 1 98 ? 11.170 7.295 24.813 1.00 42.00 98 MET A C 1
ATOM 760 O O . MET A 1 98 ? 12.398 7.343 24.936 1.00 42.00 98 MET A O 1
ATOM 764 N N . PRO A 1 99 ? 10.378 7.883 25.728 1.00 34.84 99 PRO A N 1
ATOM 765 C CA . PRO A 1 99 ? 10.861 8.067 27.085 1.00 34.84 99 PRO A CA 1
ATOM 766 C C . PRO A 1 99 ? 11.017 6.669 27.694 1.00 34.84 99 PRO A C 1
ATOM 768 O O . PRO A 1 99 ? 10.036 5.946 27.861 1.00 34.84 99 PRO A O 1
ATOM 771 N N . GLN A 1 100 ? 12.260 6.274 27.979 1.00 35.59 100 GLN A N 1
ATOM 772 C CA . GLN A 1 100 ? 12.599 5.032 28.676 1.00 35.59 100 GLN A CA 1
ATOM 773 C C . GLN A 1 100 ? 11.894 4.987 30.042 1.00 35.59 100 GLN A C 1
ATOM 775 O O . GLN A 1 100 ? 12.380 5.528 31.035 1.00 35.59 100 GLN A O 1
ATOM 780 N N . GLY A 1 101 ? 10.716 4.368 30.085 1.00 34.66 101 GLY A N 1
ATOM 781 C CA . GLY A 1 101 ? 10.078 3.916 31.316 1.00 34.66 101 GLY A CA 1
ATOM 782 C C . GLY A 1 101 ? 10.687 2.583 31.767 1.00 34.66 101 GLY A C 1
ATOM 783 O O . GLY A 1 101 ? 11.233 1.851 30.942 1.00 34.66 101 GLY A O 1
ATOM 784 N N . PRO A 1 102 ? 10.630 2.249 33.067 1.00 36.91 102 PRO A N 1
ATOM 785 C CA . PRO A 1 102 ? 11.222 1.018 33.576 1.00 36.91 102 PRO A CA 1
ATOM 786 C C . PRO A 1 102 ? 10.533 -0.221 32.970 1.00 36.91 102 PRO A C 1
ATOM 788 O O . PRO A 1 102 ? 9.320 -0.195 32.734 1.00 36.91 102 PRO A O 1
ATOM 791 N N . PRO A 1 103 ? 11.288 -1.309 32.740 1.00 40.94 103 PRO A N 1
ATOM 792 C CA . PRO A 1 103 ? 10.889 -2.395 31.853 1.00 40.94 103 PRO A CA 1
ATOM 793 C C . PRO A 1 103 ? 9.691 -3.162 32.422 1.00 40.94 103 PRO A C 1
ATOM 795 O O . PRO A 1 103 ? 9.709 -3.615 33.570 1.00 40.94 103 PRO A O 1
ATOM 798 N N . ARG A 1 104 ? 8.649 -3.342 31.603 1.00 37.53 104 ARG A N 1
ATOM 799 C CA . ARG A 1 104 ? 7.569 -4.309 31.848 1.00 37.53 104 ARG A CA 1
ATOM 800 C C . ARG A 1 104 ? 7.738 -5.496 30.895 1.00 37.53 104 ARG A C 1
ATOM 802 O O . ARG A 1 104 ? 8.041 -5.286 29.726 1.00 37.53 104 ARG A O 1
ATOM 809 N N . PRO A 1 105 ? 7.518 -6.741 31.346 1.00 42.47 105 PRO A N 1
ATOM 810 C CA . PRO A 1 105 ? 7.723 -7.905 30.498 1.00 42.47 105 PRO A CA 1
ATOM 811 C C . PRO A 1 105 ? 6.540 -8.082 29.531 1.00 42.47 105 PRO A C 1
ATOM 813 O O . PRO A 1 105 ? 5.394 -8.156 29.974 1.00 42.47 105 PRO A O 1
ATOM 816 N N . GLY A 1 106 ? 6.815 -8.210 28.227 1.00 37.19 106 GLY A N 1
ATOM 817 C CA . GLY A 1 106 ? 5.980 -9.048 27.353 1.00 37.19 106 GLY A CA 1
ATOM 818 C C . GLY A 1 106 ? 5.444 -8.496 26.028 1.00 37.19 106 GLY A C 1
ATOM 819 O O . GLY A 1 106 ? 4.680 -9.222 25.402 1.00 37.19 106 GLY A O 1
ATOM 820 N N . TRP A 1 107 ? 5.789 -7.290 25.563 1.00 36.91 107 TRP A N 1
ATOM 821 C CA . TRP A 1 107 ? 5.346 -6.833 24.224 1.00 36.91 107 TRP A CA 1
ATOM 822 C C . TRP A 1 107 ? 6.278 -5.833 23.521 1.00 36.91 107 TRP A C 1
ATOM 824 O O . TRP A 1 107 ? 5.911 -5.262 22.498 1.00 36.91 107 TRP A O 1
ATOM 834 N N . GLU A 1 108 ? 7.498 -5.630 24.019 1.00 34.38 108 GLU A N 1
ATOM 835 C CA . GLU A 1 108 ? 8.477 -4.771 23.349 1.00 34.38 108 GLU A CA 1
ATOM 836 C C . GLU A 1 108 ? 9.101 -5.514 22.163 1.00 34.38 108 GLU A C 1
ATOM 838 O O . GLU A 1 108 ? 10.166 -6.123 22.262 1.00 34.38 108 GLU A O 1
ATOM 843 N N . THR A 1 109 ? 8.424 -5.464 21.018 1.00 39.28 109 THR A N 1
ATOM 844 C CA . THR A 1 109 ? 9.027 -5.772 19.722 1.00 39.28 109 THR A CA 1
ATOM 845 C C . THR A 1 109 ? 10.013 -4.649 19.413 1.00 39.28 109 THR A C 1
ATOM 847 O O . THR A 1 109 ? 9.676 -3.631 18.810 1.00 39.28 109 THR A O 1
ATOM 850 N N . THR A 1 110 ? 11.242 -4.797 19.898 1.00 38.47 110 THR A N 1
ATOM 851 C CA . THR A 1 110 ? 12.373 -3.957 19.510 1.00 38.47 110 THR A CA 1
ATOM 852 C C . THR A 1 110 ? 12.594 -4.163 18.013 1.00 38.47 110 THR A C 1
ATOM 854 O O . THR A 1 110 ? 13.157 -5.171 17.589 1.00 38.47 110 THR A O 1
ATOM 857 N N . SER A 1 111 ? 12.116 -3.226 17.189 1.00 41.50 111 SER A N 1
ATOM 858 C CA . SER A 1 111 ? 12.474 -3.161 15.772 1.00 41.50 111 SER A CA 1
ATOM 859 C C . SER A 1 111 ? 13.940 -2.733 15.668 1.00 41.50 111 SER A C 1
ATOM 861 O O . SER A 1 111 ? 14.274 -1.562 15.517 1.00 41.50 111 SER A O 1
ATOM 863 N N . HIS A 1 112 ? 14.846 -3.696 15.824 1.00 40.97 112 HIS A N 1
ATOM 864 C CA . HIS A 1 112 ? 16.261 -3.548 15.505 1.00 40.97 112 HIS A CA 1
ATOM 865 C C . HIS A 1 112 ? 16.508 -4.038 14.074 1.00 40.97 112 HIS A C 1
ATOM 867 O O . HIS A 1 112 ? 17.231 -5.007 13.849 1.00 40.97 112 HIS A O 1
ATOM 873 N N . ARG A 1 113 ? 15.922 -3.368 13.075 1.00 43.50 113 ARG A N 1
ATOM 874 C CA . ARG A 1 113 ? 16.333 -3.570 11.679 1.00 43.50 113 ARG A CA 1
ATOM 875 C C . ARG A 1 113 ? 17.595 -2.737 11.429 1.00 43.50 113 ARG A C 1
ATOM 877 O O . ARG A 1 113 ? 17.530 -1.543 11.161 1.00 43.50 113 ARG A O 1
ATOM 884 N N . GLN A 1 114 ? 18.762 -3.361 11.600 1.00 42.50 114 GLN A N 1
ATOM 885 C CA . GLN A 1 114 ? 20.075 -2.711 11.439 1.00 42.50 114 GLN A CA 1
ATOM 886 C C . GLN A 1 114 ? 20.467 -2.463 9.970 1.00 42.50 114 GLN A C 1
ATOM 888 O O . GLN A 1 114 ? 21.415 -1.722 9.714 1.00 42.50 114 GLN A O 1
ATOM 893 N N . SER A 1 115 ? 19.723 -3.018 9.009 1.00 46.09 115 SER A N 1
ATOM 894 C CA . SER A 1 115 ? 20.031 -2.928 7.579 1.00 46.09 115 SER A CA 1
ATOM 895 C C . SER A 1 115 ? 18.905 -2.206 6.831 1.00 46.09 115 SER A C 1
ATOM 897 O O . SER A 1 115 ? 17.737 -2.541 7.047 1.00 46.09 115 SER A O 1
ATOM 899 N N . PRO A 1 116 ? 19.211 -1.211 5.973 1.00 58.91 116 PRO A N 1
ATOM 900 C CA . PRO A 1 116 ? 18.199 -0.582 5.134 1.00 58.91 116 PRO A CA 1
ATOM 901 C C . PRO A 1 116 ? 17.604 -1.628 4.188 1.00 58.91 116 PRO A C 1
ATOM 903 O O . PRO A 1 116 ? 18.338 -2.417 3.598 1.00 58.91 116 PRO A O 1
ATOM 906 N N . ILE A 1 117 ? 16.279 -1.627 4.059 1.00 63.94 117 ILE A N 1
ATOM 907 C CA . ILE A 1 117 ? 15.572 -2.397 3.033 1.00 63.94 117 ILE A CA 1
ATOM 908 C C . ILE A 1 117 ? 16.126 -1.964 1.672 1.00 63.94 117 ILE A C 1
ATOM 910 O O . ILE A 1 117 ? 16.230 -0.764 1.427 1.00 63.94 117 ILE A O 1
ATOM 914 N N . GLN A 1 118 ? 16.480 -2.911 0.804 1.00 68.12 118 GLN A N 1
ATOM 915 C CA . GLN A 1 118 ? 16.884 -2.611 -0.569 1.00 68.12 118 GLN A CA 1
ATOM 916 C C . GLN A 1 118 ? 16.090 -3.475 -1.546 1.00 68.12 118 GLN A C 1
ATOM 918 O O . GLN A 1 118 ? 16.019 -4.695 -1.413 1.00 68.12 118 GLN A O 1
ATOM 923 N N . CYS A 1 119 ? 15.488 -2.836 -2.550 1.00 74.94 119 CYS A N 1
ATOM 924 C CA . CYS A 1 119 ? 14.872 -3.553 -3.661 1.00 74.94 119 CYS A CA 1
ATOM 925 C C . CYS A 1 119 ? 15.945 -3.886 -4.701 1.00 74.94 119 CYS A C 1
ATOM 927 O O . CYS A 1 119 ? 16.519 -2.987 -5.323 1.00 74.94 119 CYS A O 1
ATOM 929 N N . GLN A 1 120 ? 16.173 -5.175 -4.952 1.00 75.12 120 GLN A N 1
ATOM 930 C CA . GLN A 1 120 ? 17.069 -5.597 -6.025 1.00 75.12 120 GLN A CA 1
ATOM 931 C C . GLN A 1 120 ? 16.347 -5.493 -7.373 1.00 75.12 120 GLN A C 1
ATOM 933 O O . GLN A 1 120 ? 15.279 -6.085 -7.574 1.00 75.12 120 GLN A O 1
ATOM 938 N N . ARG A 1 121 ? 16.930 -4.745 -8.323 1.00 74.38 121 ARG A N 1
ATOM 939 C CA . ARG A 1 121 ? 16.447 -4.740 -9.710 1.00 74.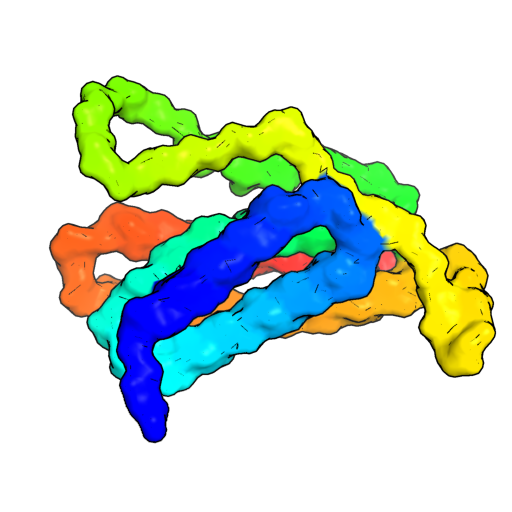38 121 ARG A CA 1
ATOM 940 C C . ARG A 1 121 ? 16.547 -6.156 -10.270 1.00 74.38 121 ARG A C 1
ATOM 942 O O . ARG A 1 121 ? 17.633 -6.698 -10.439 1.00 74.38 121 ARG A O 1
ATOM 949 N N . SER A 1 122 ? 15.394 -6.728 -10.562 1.00 71.19 122 SER A N 1
ATOM 950 C CA . SER A 1 122 ? 15.210 -8.046 -11.156 1.00 71.19 122 SER A CA 1
ATOM 951 C C . SER A 1 122 ? 14.879 -7.893 -12.641 1.00 71.19 122 SER A C 1
ATOM 953 O O . SER A 1 122 ? 14.130 -6.985 -13.023 1.00 71.19 122 SER A O 1
ATOM 955 N N . THR A 1 123 ? 15.430 -8.780 -13.473 1.00 75.88 123 THR A N 1
ATOM 956 C CA . THR A 1 123 ? 15.116 -8.857 -14.904 1.00 75.88 123 THR A CA 1
ATOM 957 C C . THR A 1 123 ? 13.644 -9.216 -15.077 1.00 75.88 123 THR A C 1
ATOM 959 O O . THR A 1 123 ? 13.166 -10.191 -14.494 1.00 75.88 123 THR A O 1
ATOM 962 N N . MET A 1 124 ? 12.908 -8.436 -15.869 1.00 81.56 124 MET A N 1
ATOM 963 C CA . MET A 1 124 ? 11.504 -8.720 -16.160 1.00 81.56 124 MET A CA 1
ATOM 964 C C . MET A 1 124 ? 11.385 -9.392 -17.520 1.00 81.56 124 MET A C 1
ATOM 966 O O . MET A 1 124 ? 12.049 -8.998 -18.476 1.00 81.56 124 MET A O 1
ATOM 970 N N . SER A 1 125 ? 10.507 -10.387 -17.621 1.00 81.62 125 SER A N 1
ATOM 971 C CA . SER A 1 125 ? 10.173 -11.012 -18.897 1.00 81.62 125 SER A CA 1
ATOM 972 C C . SER A 1 125 ? 8.667 -11.031 -19.118 1.00 81.62 125 SER A C 1
ATOM 974 O O . SER A 1 125 ? 7.875 -11.191 -18.187 1.00 81.62 125 SER A O 1
ATOM 976 N N . TRP A 1 126 ? 8.267 -10.868 -20.376 1.00 77.06 126 TRP A N 1
ATOM 977 C CA . TRP A 1 126 ? 6.889 -11.009 -20.820 1.00 77.06 126 TRP A CA 1
ATOM 978 C C . TRP A 1 126 ? 6.816 -12.107 -21.875 1.00 77.06 126 TRP A C 1
ATOM 980 O O . TRP A 1 126 ? 7.464 -12.026 -22.916 1.00 77.06 126 TRP A O 1
ATOM 990 N N . SER A 1 127 ? 6.027 -13.153 -21.610 1.00 81.25 127 SER A N 1
ATOM 991 C CA . SER A 1 127 ? 5.876 -14.307 -22.517 1.00 81.25 127 SER A CA 1
ATOM 992 C C . SER A 1 127 ? 7.213 -14.944 -22.942 1.00 81.25 127 SER A C 1
ATOM 994 O O . SER A 1 127 ? 7.367 -15.383 -24.077 1.00 81.25 127 SER A O 1
ATOM 996 N N . GLY A 1 128 ? 8.196 -14.967 -22.035 1.00 81.44 128 GLY A N 1
ATOM 997 C CA . GLY A 1 128 ? 9.530 -15.523 -22.287 1.00 81.44 128 GLY A CA 1
ATOM 998 C C . GLY A 1 128 ? 10.503 -14.592 -23.018 1.00 81.44 128 GLY A C 1
ATOM 999 O O . GLY A 1 128 ? 11.627 -15.001 -23.280 1.00 81.44 128 GLY A O 1
ATOM 1000 N N . THR A 1 129 ? 10.107 -13.354 -23.331 1.00 83.12 129 THR A N 1
ATOM 1001 C CA . THR A 1 129 ? 11.010 -12.322 -23.868 1.00 83.12 129 THR A CA 1
ATOM 1002 C C . THR A 1 129 ? 11.437 -11.384 -22.747 1.00 83.12 129 THR A C 1
ATOM 1004 O O . THR A 1 129 ? 10.579 -10.841 -22.050 1.00 83.12 129 THR A O 1
ATOM 1007 N N . GLU A 1 130 ? 12.743 -11.207 -22.552 1.00 88.44 130 GLU A N 1
ATOM 1008 C CA . GLU A 1 130 ? 13.277 -10.219 -21.610 1.00 88.44 130 GLU A CA 1
ATOM 1009 C C . GLU A 1 130 ? 12.930 -8.805 -22.078 1.00 88.44 130 GLU A C 1
ATOM 1011 O O . GLU A 1 130 ? 13.039 -8.475 -23.260 1.00 88.44 130 GLU A O 1
ATOM 1016 N N . LEU A 1 131 ? 12.464 -7.985 -21.144 1.00 86.31 131 LEU A N 1
ATOM 1017 C CA . LEU A 1 131 ? 12.151 -6.590 -21.396 1.00 86.31 131 LEU A CA 1
ATOM 1018 C C . LEU A 1 131 ? 13.435 -5.761 -21.318 1.00 86.31 131 LEU A C 1
ATOM 1020 O O . LEU A 1 131 ? 14.268 -5.982 -20.439 1.00 86.31 131 LEU A O 1
ATOM 1024 N N . ASP A 1 132 ? 13.571 -4.775 -22.202 1.00 87.62 132 ASP A N 1
ATOM 1025 C CA . ASP A 1 132 ? 14.604 -3.752 -22.049 1.00 87.62 132 ASP A CA 1
ATOM 1026 C C . ASP A 1 132 ? 14.355 -2.881 -20.797 1.00 87.62 132 ASP A C 1
ATOM 1028 O O . ASP A 1 132 ? 13.305 -2.959 -20.149 1.00 87.62 132 ASP A O 1
ATOM 1032 N N . ASP A 1 133 ? 15.344 -2.067 -20.416 1.00 84.94 133 ASP A N 1
ATOM 1033 C CA . ASP A 1 133 ? 15.301 -1.267 -19.182 1.00 84.94 133 ASP A CA 1
ATOM 1034 C C . ASP A 1 133 ? 14.136 -0.259 -19.176 1.00 84.94 133 ASP A C 1
ATOM 1036 O O . ASP A 1 133 ? 13.514 -0.045 -18.135 1.00 84.94 133 ASP A O 1
ATOM 1040 N N . ASP A 1 134 ? 13.769 0.316 -20.323 1.00 86.06 134 ASP A N 1
ATOM 1041 C CA . ASP A 1 134 ? 12.676 1.290 -20.400 1.00 86.06 134 ASP A CA 1
ATOM 1042 C C . ASP A 1 134 ? 11.305 0.611 -20.306 1.00 86.06 134 ASP A C 1
ATOM 1044 O O . ASP A 1 134 ? 10.431 1.069 -19.558 1.00 86.06 134 ASP A O 1
ATOM 1048 N N . ALA A 1 135 ? 11.130 -0.535 -20.963 1.00 86.00 135 ALA A N 1
ATOM 1049 C CA . ALA A 1 135 ? 9.955 -1.382 -20.804 1.00 86.00 135 ALA A CA 1
ATOM 1050 C C . ALA A 1 135 ? 9.818 -1.899 -19.359 1.00 86.00 135 ALA A C 1
ATOM 1052 O O . ALA A 1 135 ? 8.712 -1.883 -18.808 1.00 86.00 135 ALA A O 1
ATOM 1053 N N . CYS A 1 136 ? 10.928 -2.277 -18.709 1.00 85.50 136 CYS A N 1
ATOM 1054 C CA . CYS A 1 136 ? 10.955 -2.640 -17.289 1.00 85.50 136 CYS A CA 1
ATOM 1055 C C . CYS A 1 136 ? 10.478 -1.485 -16.400 1.00 85.50 136 CYS A C 1
ATOM 1057 O O . CYS A 1 136 ? 9.621 -1.696 -15.541 1.00 85.50 136 CYS A O 1
ATOM 1059 N N . LYS A 1 137 ? 10.977 -0.258 -16.610 1.00 86.44 137 LYS A N 1
ATOM 1060 C CA . LYS A 1 137 ? 10.553 0.928 -15.839 1.00 86.44 137 LYS A CA 1
ATOM 1061 C C . LYS A 1 137 ? 9.065 1.220 -16.011 1.00 86.44 137 LYS A C 1
ATOM 1063 O O . LYS A 1 137 ? 8.376 1.466 -15.021 1.00 86.44 137 LYS A O 1
ATOM 1068 N N . ILE A 1 138 ? 8.551 1.178 -17.243 1.00 87.88 138 ILE A N 1
ATOM 1069 C CA . ILE A 1 138 ? 7.130 1.431 -17.533 1.00 87.88 138 ILE A CA 1
ATOM 1070 C C . ILE A 1 138 ? 6.246 0.385 -16.847 1.00 87.88 138 ILE A C 1
ATOM 1072 O O . ILE A 1 138 ? 5.249 0.734 -16.200 1.00 87.88 138 ILE A O 1
ATOM 1076 N N . LEU A 1 139 ? 6.618 -0.893 -16.955 1.00 88.56 139 LEU A N 1
ATOM 1077 C CA . LEU A 1 139 ? 5.889 -1.983 -16.317 1.00 88.56 139 LEU A CA 1
ATOM 1078 C C . LEU A 1 139 ? 5.934 -1.854 -14.790 1.00 88.56 139 LEU A C 1
ATOM 1080 O O . LEU A 1 139 ? 4.885 -1.891 -14.143 1.00 88.56 139 LEU A O 1
ATOM 1084 N N . ALA A 1 140 ? 7.118 -1.627 -14.220 1.00 89.06 140 ALA A N 1
ATOM 1085 C CA . ALA A 1 140 ? 7.305 -1.448 -12.787 1.00 89.06 140 ALA A CA 1
ATOM 1086 C C . ALA A 1 140 ? 6.478 -0.274 -12.248 1.00 89.06 140 ALA A C 1
ATOM 1088 O O . ALA A 1 140 ? 5.707 -0.448 -11.303 1.00 89.06 140 ALA A O 1
ATOM 1089 N N . LYS A 1 141 ? 6.551 0.895 -12.899 1.00 89.50 141 LYS A N 1
ATOM 1090 C CA . LYS A 1 141 ? 5.743 2.082 -12.572 1.00 89.50 141 LYS A CA 1
ATOM 1091 C C . LYS A 1 141 ? 4.250 1.762 -12.592 1.00 89.50 141 LYS A C 1
ATOM 1093 O O . LYS A 1 141 ? 3.541 2.116 -11.654 1.00 89.50 141 LYS A O 1
ATOM 1098 N N . THR A 1 142 ? 3.770 1.062 -13.618 1.00 91.12 142 THR A N 1
ATOM 1099 C CA . THR A 1 142 ? 2.351 0.684 -13.741 1.00 91.12 142 THR A CA 1
ATOM 1100 C C . THR A 1 142 ? 1.911 -0.241 -12.605 1.00 91.12 142 THR A C 1
ATOM 1102 O O . THR A 1 142 ? 0.865 -0.024 -11.988 1.00 91.12 142 THR A O 1
ATOM 1105 N N . LEU A 1 143 ? 2.714 -1.258 -12.287 1.00 92.56 143 LEU A N 1
ATOM 1106 C CA . LEU A 1 143 ? 2.406 -2.213 -11.224 1.00 92.56 143 LEU A CA 1
ATOM 1107 C C . LEU A 1 143 ? 2.453 -1.563 -9.834 1.00 92.56 143 LEU A C 1
ATOM 1109 O O . LEU A 1 143 ? 1.554 -1.799 -9.024 1.00 92.56 143 LEU A O 1
ATOM 1113 N N . LEU A 1 144 ? 3.442 -0.703 -9.580 1.00 91.88 144 LEU A N 1
ATOM 1114 C CA . LEU A 1 144 ? 3.552 0.073 -8.344 1.00 91.88 144 LEU A CA 1
ATOM 1115 C C . LEU A 1 144 ? 2.390 1.054 -8.185 1.00 91.88 144 LEU A C 1
ATOM 1117 O O . LEU A 1 144 ? 1.785 1.098 -7.117 1.00 91.88 144 LEU A O 1
ATOM 1121 N N . LEU A 1 145 ? 2.019 1.782 -9.244 1.00 92.12 145 LEU A N 1
ATOM 1122 C CA . LEU A 1 145 ? 0.858 2.677 -9.238 1.00 92.12 145 LEU A CA 1
ATOM 1123 C C . LEU A 1 145 ? -0.418 1.923 -8.872 1.00 92.12 145 LEU A C 1
ATOM 1125 O O . LEU A 1 145 ? -1.137 2.331 -7.962 1.00 92.12 145 LEU A O 1
ATOM 1129 N N . ASN A 1 146 ? -0.679 0.799 -9.541 1.00 93.81 146 ASN A N 1
ATOM 1130 C CA . ASN A 1 146 ? -1.843 -0.034 -9.250 1.00 93.81 146 ASN A CA 1
ATOM 1131 C C . ASN A 1 146 ? -1.831 -0.528 -7.800 1.00 93.81 146 ASN A C 1
ATOM 1133 O O . ASN A 1 146 ? -2.867 -0.522 -7.130 1.00 93.81 146 ASN A O 1
ATOM 1137 N N . ARG A 1 147 ? -0.657 -0.919 -7.291 1.00 94.25 147 ARG A N 1
ATOM 1138 C CA . ARG A 1 147 ? -0.510 -1.392 -5.917 1.00 94.25 147 ARG A CA 1
ATOM 1139 C C . ARG A 1 147 ? -0.762 -0.286 -4.895 1.00 94.25 147 ARG A C 1
ATOM 1141 O O . ARG A 1 147 ? -1.535 -0.500 -3.964 1.00 94.25 147 ARG A O 1
ATOM 1148 N N . LEU A 1 148 ? -0.155 0.883 -5.074 1.00 93.00 148 LEU A N 1
ATOM 1149 C CA . LEU A 1 148 ? -0.292 2.021 -4.166 1.00 93.00 148 LEU A CA 1
ATOM 1150 C C . LEU A 1 148 ? -1.713 2.588 -4.168 1.00 93.00 148 LEU A C 1
ATOM 1152 O O . LEU A 1 148 ? -2.238 2.899 -3.103 1.00 93.00 148 LEU A O 1
ATOM 1156 N N . MET A 1 149 ? -2.374 2.656 -5.330 1.00 93.88 149 MET A N 1
ATOM 1157 C CA . MET A 1 149 ? -3.783 3.058 -5.407 1.00 93.88 149 MET A CA 1
ATOM 1158 C C . MET A 1 149 ? -4.696 2.074 -4.666 1.00 93.88 149 MET A C 1
ATOM 1160 O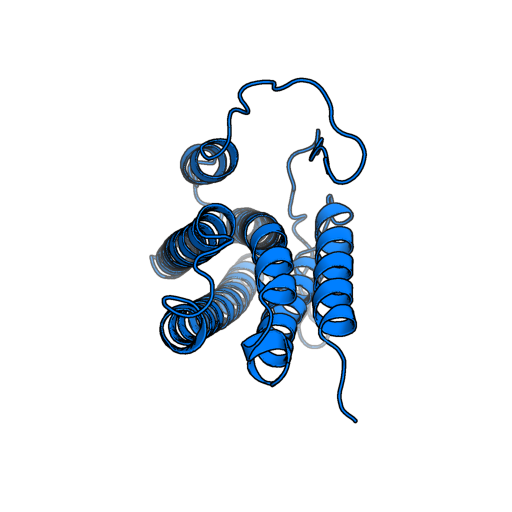 O . MET A 1 149 ? -5.587 2.501 -3.933 1.00 93.88 149 MET A O 1
ATOM 1164 N N . ALA A 1 150 ? -4.458 0.764 -4.803 1.00 94.38 150 ALA A N 1
ATOM 1165 C CA . ALA A 1 150 ? -5.213 -0.246 -4.064 1.00 94.38 150 ALA A CA 1
ATOM 1166 C C . ALA A 1 150 ? -5.003 -0.124 -2.545 1.00 94.38 150 ALA A C 1
ATOM 1168 O O . ALA A 1 150 ? -5.964 -0.217 -1.785 1.00 94.38 150 ALA A O 1
ATOM 1169 N N . ILE A 1 151 ? -3.767 0.129 -2.100 1.00 93.25 151 ILE A N 1
ATOM 1170 C CA . ILE A 1 151 ? -3.459 0.384 -0.686 1.00 93.25 151 ILE A CA 1
ATOM 1171 C C . ILE A 1 151 ? -4.178 1.642 -0.199 1.00 93.25 151 ILE A C 1
ATOM 1173 O O . ILE A 1 151 ? -4.889 1.570 0.799 1.00 93.25 151 ILE A O 1
ATOM 1177 N N . GLY A 1 152 ? -4.065 2.761 -0.920 1.00 92.69 152 GLY A N 1
ATOM 1178 C CA . GLY A 1 152 ? -4.726 4.019 -0.566 1.00 92.69 152 GLY A CA 1
ATOM 1179 C C . GLY A 1 152 ? -6.243 3.870 -0.429 1.00 92.69 152 GLY A C 1
ATOM 1180 O O . GLY A 1 152 ? -6.806 4.291 0.577 1.00 92.69 152 GLY A O 1
ATOM 1181 N N . SER A 1 153 ? -6.888 3.177 -1.375 1.00 93.62 153 SER A N 1
ATOM 1182 C CA . SER A 1 153 ? -8.323 2.864 -1.304 1.00 93.62 153 SER A CA 1
ATOM 1183 C C . SER A 1 153 ? -8.681 2.061 -0.052 1.00 93.62 153 SER A C 1
ATOM 1185 O O . SER A 1 153 ? -9.710 2.317 0.564 1.00 93.62 153 SER A O 1
ATOM 1187 N N . ARG A 1 154 ? -7.851 1.090 0.352 1.00 93.75 154 ARG A N 1
ATOM 1188 C CA . ARG A 1 154 ? -8.113 0.305 1.566 1.00 93.75 154 ARG A CA 1
ATOM 1189 C C . ARG A 1 154 ? -7.871 1.081 2.845 1.00 93.75 154 ARG A C 1
ATOM 1191 O O . ARG A 1 154 ? -8.608 0.874 3.800 1.00 93.75 154 ARG A O 1
ATOM 1198 N N . LEU A 1 155 ? -6.884 1.968 2.874 1.00 91.56 155 LEU A N 1
ATOM 1199 C CA . LEU A 1 155 ? -6.665 2.845 4.021 1.00 91.56 155 LEU A CA 1
ATOM 1200 C C . LEU A 1 155 ? -7.842 3.800 4.231 1.00 91.56 155 LEU A C 1
ATOM 1202 O O . LEU A 1 155 ? -8.266 3.982 5.370 1.00 91.56 155 LEU A O 1
ATOM 1206 N N . ASP A 1 156 ? -8.414 4.329 3.149 1.00 91.38 156 ASP A N 1
ATOM 1207 C CA . ASP A 1 156 ? -9.617 5.162 3.208 1.00 91.38 156 ASP A CA 1
ATOM 1208 C C . ASP A 1 156 ? -10.813 4.384 3.790 1.00 91.38 156 ASP A C 1
ATOM 1210 O O . ASP A 1 156 ? -11.440 4.807 4.760 1.00 91.38 156 ASP A O 1
ATOM 1214 N N . GLU A 1 157 ? -11.048 3.159 3.310 1.00 89.88 157 GLU A N 1
ATOM 1215 C CA . GLU A 1 157 ? -12.096 2.282 3.850 1.00 89.88 157 GLU A CA 1
ATOM 1216 C C . GLU A 1 157 ? -11.878 1.915 5.334 1.00 89.88 157 GLU A C 1
ATOM 1218 O O . GLU A 1 157 ? -12.839 1.827 6.107 1.00 89.88 157 GLU A O 1
ATOM 1223 N N . LEU A 1 158 ? -10.627 1.682 5.749 1.00 86.81 158 LEU A N 1
ATOM 1224 C CA . LEU A 1 158 ? -10.278 1.412 7.148 1.00 86.81 158 LEU A CA 1
ATOM 1225 C C . LEU A 1 158 ? -10.503 2.647 8.030 1.00 86.81 158 LEU A C 1
ATOM 1227 O O . LEU A 1 158 ? -10.980 2.506 9.158 1.00 86.81 158 LEU A O 1
ATOM 1231 N N . ARG A 1 159 ? -10.209 3.847 7.519 1.00 87.62 159 ARG A N 1
ATOM 1232 C CA . ARG A 1 159 ? -10.493 5.117 8.197 1.00 87.62 159 ARG A CA 1
ATOM 1233 C C . ARG A 1 159 ? -11.995 5.310 8.404 1.00 87.62 159 ARG A C 1
ATOM 1235 O O . ARG A 1 159 ? -12.418 5.611 9.517 1.00 87.62 159 ARG A O 1
ATOM 1242 N N . GLU A 1 160 ? -12.817 5.052 7.388 1.00 87.19 160 GLU A N 1
ATOM 1243 C CA . GLU A 1 160 ? -14.277 5.113 7.543 1.00 87.19 160 GLU A CA 1
ATOM 1244 C C . GLU A 1 160 ? -14.803 4.119 8.587 1.00 87.19 160 GLU A C 1
ATOM 1246 O O . GLU A 1 160 ? -15.762 4.396 9.310 1.00 87.19 160 GLU A O 1
ATOM 1251 N N . MET A 1 161 ? -14.228 2.914 8.639 1.00 83.25 161 MET A N 1
ATOM 1252 C CA . MET A 1 161 ? -14.569 1.928 9.665 1.00 83.25 161 MET A CA 1
ATOM 1253 C C . MET A 1 161 ? -14.174 2.433 11.058 1.00 83.25 161 MET A C 1
ATOM 1255 O O . MET A 1 161 ? -14.954 2.283 11.999 1.00 83.25 161 MET A O 1
ATOM 1259 N N . PHE A 1 162 ? -13.018 3.087 11.180 1.00 81.19 162 PHE A N 1
ATOM 1260 C CA . PHE A 1 162 ? -12.576 3.707 12.425 1.00 81.19 162 PHE A CA 1
ATOM 1261 C C . PHE A 1 162 ? -13.542 4.785 12.918 1.00 81.19 162 PHE A C 1
ATOM 1263 O O . PHE A 1 162 ? -13.976 4.751 14.077 1.00 81.19 162 PHE A O 1
ATOM 1270 N N . ASP A 1 163 ? -13.956 5.677 12.021 1.00 83.00 163 ASP A N 1
ATOM 1271 C CA . ASP A 1 163 ? -14.882 6.760 12.341 1.00 83.00 163 ASP A CA 1
ATOM 1272 C C . ASP A 1 163 ? -16.279 6.249 12.723 1.00 83.00 163 ASP A C 1
ATOM 1274 O O . ASP A 1 163 ? -16.872 6.746 13.682 1.00 83.00 163 ASP A O 1
ATOM 1278 N N . ARG A 1 164 ? -16.792 5.222 12.029 1.00 82.75 164 ARG A N 1
ATOM 1279 C CA . ARG A 1 164 ? -18.122 4.645 12.298 1.00 82.75 164 ARG A CA 1
ATOM 1280 C C . ARG A 1 164 ? -18.172 3.792 13.561 1.00 82.75 164 ARG A C 1
ATOM 1282 O O . ARG A 1 164 ? -19.128 3.888 14.333 1.00 82.75 164 ARG A O 1
ATOM 1289 N N . SER A 1 165 ? -17.184 2.922 13.749 1.00 77.06 165 SER A N 1
ATOM 1290 C CA . SER A 1 165 ? -17.291 1.814 14.702 1.00 77.06 165 SER A CA 1
ATOM 1291 C C . SER A 1 165 ? -16.516 2.048 15.994 1.00 77.06 165 SER A C 1
ATOM 1293 O O . SER A 1 165 ? -16.891 1.469 17.019 1.00 77.06 165 SER A O 1
ATOM 1295 N N . TRP A 1 166 ? -15.495 2.916 15.999 1.00 73.12 166 TRP A N 1
ATOM 1296 C CA . TRP A 1 166 ? -14.560 3.007 17.130 1.00 73.12 166 TRP A CA 1
ATOM 1297 C C . TRP A 1 166 ? -14.459 4.377 17.799 1.00 73.12 166 TRP A C 1
ATOM 1299 O O . TRP A 1 166 ? -14.310 4.397 19.023 1.00 73.12 166 TRP A O 1
ATOM 1309 N N . ARG A 1 167 ? -14.654 5.491 17.074 1.00 70.81 167 ARG A N 1
ATOM 1310 C CA . ARG A 1 167 ? -14.506 6.874 17.592 1.00 70.81 167 ARG A CA 1
ATOM 1311 C C . ARG A 1 167 ? -15.343 7.194 18.853 1.00 70.81 167 ARG A C 1
ATOM 1313 O O . ARG A 1 167 ? -15.011 8.130 19.570 1.00 70.81 167 ARG A O 1
ATOM 1320 N N . GLY A 1 168 ? -16.382 6.408 19.172 1.00 65.88 168 GLY A N 1
ATOM 1321 C CA . GLY A 1 168 ? -17.208 6.581 20.383 1.00 65.88 168 GLY A CA 1
ATOM 1322 C C . GLY A 1 168 ? -17.339 5.375 21.328 1.00 65.88 168 GLY A C 1
ATOM 1323 O O . GLY A 1 168 ? -17.823 5.543 22.444 1.00 65.88 168 GLY A O 1
ATOM 1324 N N . LYS A 1 169 ? -16.938 4.158 20.926 1.00 66.50 169 LYS A N 1
ATOM 1325 C CA . LYS A 1 169 ? -17.207 2.926 21.707 1.00 66.50 169 LYS A CA 1
ATOM 1326 C C . LYS A 1 169 ? -16.102 2.547 22.700 1.00 66.50 169 LYS A C 1
ATOM 1328 O O . LYS A 1 169 ? -16.351 1.761 23.606 1.00 66.50 169 LYS A O 1
ATOM 1333 N N . TRP A 1 170 ? -14.900 3.100 22.553 1.00 65.50 170 TRP A N 1
ATOM 1334 C CA . TRP A 1 170 ? -13.694 2.601 23.227 1.00 65.50 170 TRP A CA 1
ATOM 1335 C C . TRP A 1 170 ? -13.002 3.665 24.084 1.00 65.50 170 TRP A C 1
ATOM 1337 O O . TRP A 1 170 ? -11.804 3.905 23.962 1.00 65.50 170 TRP A O 1
ATOM 1347 N N . ALA A 1 171 ? -13.753 4.270 25.011 1.00 57.84 171 ALA A N 1
ATOM 1348 C CA . ALA A 1 171 ? -13.256 5.295 25.940 1.00 57.84 171 ALA A CA 1
ATOM 1349 C C . ALA A 1 171 ? -12.083 4.836 26.841 1.00 57.84 171 ALA A C 1
ATOM 1351 O O . ALA A 1 171 ? -11.435 5.667 27.467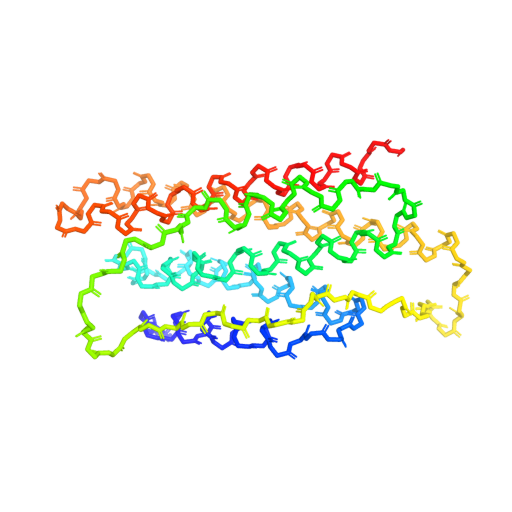 1.00 57.84 171 ALA A O 1
ATOM 1352 N N . GLN A 1 172 ? -11.797 3.529 26.910 1.00 61.59 172 GLN A N 1
ATOM 1353 C CA . GLN A 1 172 ? -10.756 2.953 27.769 1.00 61.59 172 GLN A CA 1
ATOM 1354 C C . GLN A 1 172 ? -9.393 2.734 27.080 1.00 61.59 172 GLN A C 1
ATOM 1356 O O . GLN A 1 172 ? -8.428 2.433 27.774 1.00 61.59 172 GLN A O 1
ATOM 1361 N N . GLN A 1 173 ? -9.277 2.891 25.752 1.00 67.12 173 GLN A N 1
ATOM 1362 C CA . GLN A 1 173 ? -7.988 2.801 25.033 1.00 67.12 173 GLN A CA 1
ATOM 1363 C C . GLN A 1 173 ? -7.800 3.926 23.990 1.00 67.12 173 GLN A C 1
ATOM 1365 O O . GLN A 1 173 ? -7.554 3.645 22.814 1.00 67.12 173 GLN A O 1
ATOM 1370 N N . PRO A 1 174 ? -7.917 5.210 24.384 1.00 70.06 174 PRO A N 1
ATOM 1371 C CA . PRO A 1 174 ? -7.864 6.324 23.438 1.00 70.06 174 PRO A CA 1
ATOM 1372 C C . PRO A 1 174 ? -6.500 6.453 22.743 1.00 70.06 174 PRO A C 1
ATOM 1374 O O . PRO A 1 174 ? -6.457 6.714 21.546 1.00 70.06 174 PRO A O 1
ATOM 1377 N N . GLU A 1 175 ? -5.390 6.221 23.448 1.00 78.69 175 GLU A N 1
ATOM 1378 C CA . GLU A 1 175 ? -4.045 6.460 22.901 1.00 78.69 175 GLU A CA 1
ATOM 1379 C C . GLU A 1 175 ? -3.673 5.499 21.765 1.00 78.69 175 GLU A C 1
ATOM 1381 O O . GLU A 1 175 ? -3.186 5.931 20.721 1.00 78.69 175 GLU A O 1
ATOM 1386 N N . LEU A 1 176 ? -3.928 4.197 21.931 1.00 76.81 176 LEU A N 1
ATOM 1387 C CA . LEU A 1 176 ? -3.594 3.189 20.921 1.00 76.81 176 LEU A CA 1
ATOM 1388 C C . LEU A 1 176 ? -4.442 3.356 19.654 1.00 76.81 176 LEU A C 1
ATOM 1390 O O . LEU A 1 176 ? -3.939 3.221 18.539 1.00 76.81 176 LEU A O 1
ATOM 1394 N N . LEU A 1 177 ? -5.716 3.713 19.817 1.00 76.12 177 LEU A N 1
ATOM 1395 C CA . LEU A 1 177 ? -6.605 4.004 18.696 1.00 76.12 177 LEU A CA 1
ATOM 1396 C C . LEU A 1 177 ? -6.200 5.290 17.970 1.00 76.12 177 LEU A C 1
ATOM 1398 O O . LEU A 1 177 ? -6.149 5.291 16.744 1.00 76.12 177 LEU A O 1
ATOM 1402 N N . GLN A 1 178 ? -5.829 6.346 18.698 1.00 79.25 178 GLN A N 1
ATOM 1403 C CA . GLN A 1 178 ? -5.283 7.570 18.099 1.00 79.25 178 GLN A CA 1
ATOM 1404 C C . GLN A 1 178 ? -3.983 7.310 17.329 1.00 79.25 178 GLN A C 1
ATOM 1406 O O . GLN A 1 178 ? -3.744 7.934 16.298 1.00 79.25 178 GLN A O 1
ATOM 1411 N N . ARG A 1 179 ? -3.128 6.395 17.801 1.00 82.25 179 ARG A N 1
ATOM 1412 C CA . ARG A 1 179 ? -1.930 5.963 17.057 1.00 82.25 179 ARG A CA 1
ATOM 1413 C C . ARG A 1 179 ? -2.297 5.226 15.769 1.00 82.25 179 ARG A C 1
ATOM 1415 O O . ARG A 1 179 ? -1.732 5.529 14.723 1.00 82.25 179 ARG A O 1
ATOM 1422 N N . CYS A 1 180 ? -3.290 4.335 15.813 1.00 83.25 180 CYS A N 1
ATOM 1423 C CA . CYS A 1 180 ? -3.793 3.661 14.613 1.00 83.25 180 CYS A CA 1
ATOM 1424 C C . CYS A 1 180 ? -4.373 4.664 13.598 1.00 83.25 180 CYS A C 1
ATOM 1426 O O . CYS A 1 180 ? -4.055 4.589 12.414 1.00 83.25 180 CYS A O 1
ATOM 1428 N N . GLU A 1 181 ? -5.175 5.632 14.052 1.00 83.88 181 GLU A N 1
ATOM 1429 C CA . GLU A 1 181 ? -5.744 6.695 13.209 1.00 83.88 181 GLU A CA 1
ATOM 1430 C C . GLU A 1 181 ? -4.654 7.551 12.550 1.00 83.88 181 GLU A C 1
ATOM 1432 O O . GLU A 1 181 ? -4.691 7.790 11.336 1.00 83.88 181 GLU A O 1
ATOM 1437 N N . ARG A 1 182 ? -3.650 7.974 13.331 1.00 84.50 182 ARG A N 1
ATOM 1438 C CA . ARG A 1 182 ? -2.488 8.717 12.823 1.00 84.50 182 ARG A CA 1
ATOM 1439 C C . ARG A 1 182 ? -1.702 7.906 11.805 1.00 84.50 182 ARG A C 1
ATOM 1441 O O . ARG A 1 182 ? -1.362 8.431 10.752 1.00 84.50 182 ARG A O 1
ATOM 1448 N N . SER A 1 183 ? -1.478 6.625 12.070 1.00 85.94 183 SER A N 1
ATOM 1449 C CA . SER A 1 183 ? -0.752 5.742 11.161 1.00 85.94 183 SER A CA 1
ATOM 1450 C C . SER A 1 183 ? -1.479 5.519 9.841 1.00 85.94 183 SER A C 1
ATOM 1452 O O . SER A 1 183 ? -0.841 5.577 8.792 1.00 85.94 183 SER A O 1
ATOM 1454 N N . ILE A 1 184 ? -2.803 5.344 9.863 1.00 87.12 184 ILE A N 1
ATOM 1455 C CA . ILE A 1 184 ? -3.611 5.264 8.639 1.00 87.12 184 ILE A CA 1
ATOM 1456 C C . ILE A 1 184 ? -3.511 6.579 7.864 1.00 87.12 184 ILE A C 1
ATOM 1458 O O . ILE A 1 184 ? -3.226 6.559 6.670 1.00 87.12 184 ILE A O 1
ATOM 1462 N N . SER A 1 185 ? -3.674 7.716 8.544 1.00 87.12 185 SER A N 1
ATOM 1463 C CA . SER A 1 185 ? -3.613 9.043 7.916 1.00 87.12 185 SER A CA 1
ATOM 1464 C C . SER A 1 185 ? -2.236 9.326 7.302 1.00 87.12 185 SER A C 1
ATOM 1466 O O . SER A 1 185 ? -2.145 9.688 6.130 1.00 87.12 185 SER A O 1
ATOM 1468 N N . SER A 1 186 ? -1.161 9.075 8.052 1.00 86.56 186 SER A N 1
ATOM 1469 C CA . SER A 1 186 ? 0.222 9.190 7.575 1.00 86.56 186 SER A CA 1
ATOM 1470 C C . SER A 1 186 ? 0.500 8.223 6.423 1.00 86.56 186 SER A C 1
ATOM 1472 O O . SER A 1 186 ? 1.142 8.584 5.439 1.00 86.56 186 SER A O 1
ATOM 1474 N N . GLY A 1 187 ? -0.022 6.997 6.492 1.00 87.44 187 GLY A N 1
ATOM 1475 C CA . GLY A 1 187 ? 0.109 6.020 5.419 1.00 87.44 187 GLY A CA 1
ATOM 1476 C C . GLY A 1 187 ? -0.599 6.445 4.131 1.00 87.44 187 GLY A C 1
ATOM 1477 O O . GLY A 1 187 ? -0.047 6.253 3.048 1.00 87.44 187 GLY A O 1
ATOM 1478 N N . MET A 1 188 ? -1.778 7.070 4.227 1.00 89.38 188 MET A N 1
ATOM 1479 C CA . MET A 1 188 ? -2.486 7.644 3.075 1.00 89.38 188 MET A CA 1
ATOM 1480 C C . MET A 1 188 ? -1.698 8.792 2.440 1.00 89.38 188 MET A C 1
ATOM 1482 O O . MET A 1 188 ? -1.586 8.857 1.214 1.00 89.38 188 MET A O 1
ATOM 1486 N N . GLU A 1 189 ? -1.132 9.681 3.256 1.00 87.81 189 GLU A N 1
ATOM 1487 C CA . GLU A 1 189 ? -0.279 10.775 2.786 1.00 87.81 189 GLU A CA 1
ATOM 1488 C C . GLU A 1 189 ? 0.958 10.233 2.058 1.00 87.81 189 GLU A C 1
ATOM 1490 O O . GLU A 1 189 ? 1.209 10.593 0.907 1.00 87.81 189 GLU A O 1
ATOM 1495 N N . LYS A 1 190 ? 1.668 9.274 2.665 1.00 84.94 190 LYS A N 1
ATOM 1496 C CA . LYS A 1 190 ? 2.827 8.602 2.055 1.00 84.94 190 LYS A CA 1
ATOM 1497 C C . LYS A 1 190 ? 2.463 7.900 0.747 1.00 84.94 190 LYS A C 1
ATOM 1499 O O . LYS A 1 190 ? 3.159 8.073 -0.251 1.00 84.94 190 LYS A O 1
ATOM 1504 N N . ALA A 1 191 ? 1.357 7.156 0.712 1.00 87.75 191 ALA A N 1
ATOM 1505 C CA . ALA A 1 191 ? 0.878 6.521 -0.514 1.00 87.75 191 ALA A CA 1
ATOM 1506 C C . ALA A 1 191 ? 0.556 7.560 -1.602 1.00 87.75 191 ALA A C 1
ATOM 1508 O O . ALA A 1 191 ? 0.887 7.350 -2.768 1.00 87.75 191 ALA A O 1
ATOM 1509 N N . THR A 1 192 ? -0.030 8.700 -1.228 1.00 87.62 192 THR A N 1
ATOM 1510 C CA . THR A 1 192 ? -0.330 9.806 -2.150 1.00 87.62 192 THR A CA 1
ATOM 1511 C C . THR A 1 192 ? 0.944 10.426 -2.716 1.00 87.62 192 THR A C 1
ATOM 1513 O O . THR A 1 192 ? 1.017 10.648 -3.923 1.00 87.62 192 THR A O 1
ATOM 1516 N N . ILE A 1 193 ? 1.960 10.650 -1.878 1.00 85.81 193 ILE A N 1
ATOM 1517 C CA . ILE A 1 193 ? 3.276 11.145 -2.304 1.00 85.81 193 ILE A CA 1
ATOM 1518 C C . ILE A 1 193 ? 3.910 10.171 -3.302 1.00 85.81 193 ILE A C 1
ATOM 1520 O O . ILE A 1 193 ? 4.293 10.595 -4.392 1.00 85.81 193 ILE A O 1
ATOM 1524 N N . LEU A 1 194 ? 3.949 8.873 -2.984 1.00 86.38 194 LEU A N 1
ATOM 1525 C CA . LEU A 1 194 ? 4.508 7.849 -3.874 1.00 86.38 194 LEU A CA 1
ATOM 1526 C C . LEU A 1 194 ? 3.748 7.782 -5.210 1.00 86.38 194 LEU A C 1
ATOM 1528 O O . LEU A 1 194 ? 4.358 7.745 -6.275 1.00 86.38 194 LEU A O 1
ATOM 1532 N N . VAL A 1 195 ? 2.411 7.836 -5.189 1.00 88.50 195 VAL A N 1
ATOM 1533 C CA . VAL A 1 195 ? 1.599 7.897 -6.419 1.00 88.50 195 VAL A CA 1
ATOM 1534 C C . VAL A 1 195 ? 1.889 9.168 -7.216 1.00 88.50 195 VAL A C 1
ATOM 1536 O O . VAL A 1 195 ? 2.005 9.100 -8.439 1.00 88.50 195 VAL A O 1
ATOM 1539 N N . GLY A 1 196 ? 2.003 10.317 -6.549 1.00 83.56 196 GLY A N 1
ATOM 1540 C CA . GLY A 1 196 ? 2.338 11.594 -7.173 1.00 83.56 196 GLY A CA 1
ATOM 1541 C C . GLY A 1 196 ? 3.698 11.550 -7.865 1.00 83.56 196 GLY A C 1
ATOM 1542 O O . GLY A 1 196 ? 3.806 11.964 -9.014 1.00 83.56 196 GLY A O 1
ATOM 1543 N N . GLN A 1 197 ? 4.701 10.961 -7.216 1.00 80.69 197 GLN A N 1
ATOM 1544 C CA . GLN A 1 197 ? 6.040 10.762 -7.776 1.00 80.69 197 GLN A CA 1
ATOM 1545 C C . GLN A 1 197 ? 6.022 9.839 -8.994 1.00 80.69 197 GLN A C 1
ATOM 1547 O O . GLN A 1 197 ? 6.628 10.146 -10.015 1.00 80.69 197 GLN A O 1
ATOM 1552 N N . LEU A 1 198 ? 5.265 8.743 -8.929 1.00 83.19 198 LEU A N 1
ATOM 1553 C CA . LEU A 1 198 ? 5.112 7.847 -10.069 1.00 83.19 198 LEU A CA 1
ATOM 1554 C C . LEU A 1 198 ? 4.353 8.513 -11.228 1.00 83.19 198 LEU A C 1
ATOM 1556 O O . LEU A 1 198 ? 4.657 8.226 -12.381 1.00 83.19 198 LEU A O 1
ATOM 1560 N N . LYS A 1 199 ? 3.380 9.397 -10.962 1.00 79.25 199 LYS A N 1
ATOM 1561 C CA . LYS A 1 199 ? 2.601 10.119 -11.990 1.00 79.25 199 LYS A CA 1
ATOM 1562 C C . LYS A 1 199 ? 3.293 11.365 -12.547 1.00 79.25 199 LYS A C 1
ATOM 1564 O O . LYS A 1 199 ? 2.966 11.746 -13.662 1.00 79.25 199 LYS A O 1
ATOM 1569 N N . GLY A 1 200 ? 4.203 11.991 -11.800 1.00 63.41 200 GLY A N 1
ATOM 1570 C CA . GLY A 1 200 ? 4.908 13.236 -12.148 1.00 63.41 200 GLY A CA 1
ATOM 1571 C C . GLY A 1 200 ? 5.955 13.115 -13.264 1.00 63.41 200 GLY A C 1
ATOM 1572 O O . GLY A 1 200 ? 6.883 13.917 -1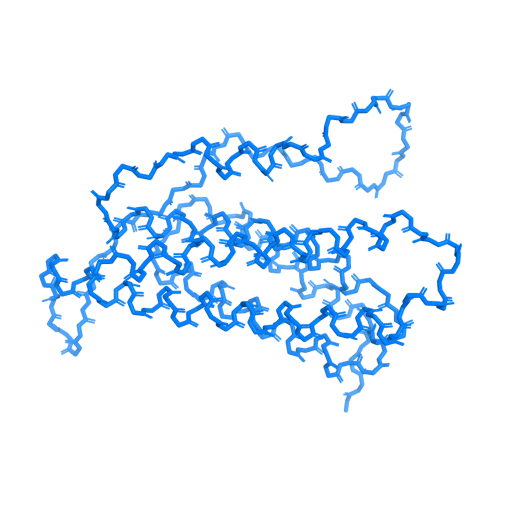3.310 1.00 63.41 200 GLY A O 1
ATOM 1573 N N . ILE A 1 201 ? 5.795 12.120 -14.140 1.00 44.12 201 ILE A N 1
ATOM 1574 C CA . ILE A 1 201 ? 6.534 11.904 -15.389 1.00 44.12 201 ILE A CA 1
ATOM 1575 C C . ILE A 1 201 ? 5.499 11.769 -16.495 1.00 44.12 201 ILE A C 1
ATOM 1577 O O . ILE A 1 201 ? 4.689 10.810 -16.376 1.00 44.12 201 ILE A O 1
#

Sequence (201 aa):
MYSCPFECSSQAEQLLQDVQEHSDSDFAGILLLGARFVKQCDVLKKCGRCEQAPQGLIALHLLLPEMLALLQEACYAYTSQDLPHQLIRSHLDGEESMPQGPPRPGWETTSHRQSPIQCQRSTMSWSGTELDDDACKILAKTLLLNRLMAIGSRLDELREMFDRSWRGKWAQQPELLQRCERSISSGMEKATILVGQLKGI

Radius of gyration: 17.88 Å; chains: 1; bounding box: 38×33×57 Å

Secondary structure (DSSP, 8-state):
----HHHHHHHHHHHHHHHHH-TEEEHHHHHHHHHHHHHHHHHHHH-TTGGG-THHHHHHHHHHHHHHHHHHHHHHHHH-S---HHHHHHHHHTT-----PPP-SS--------S--EEE-PPPEETTEEPPHHHHHHHHHHHHHHHHHHHHHHHHHHHHHHHHHTTTT-TT-HHHHHHHHHHHHHHHHHHHHHHHHHH--

Organism: NCBI:txid717836